Protein AF-A0AA45R2Q1-F1 (afdb_monomer)

Radius of gyration: 33.97 Å; Cα contacts (8 Å, |Δi|>4): 361; chains: 1; bounding box: 119×51×83 Å

Mean predicted aligned error: 18.02 Å

Organism: NCBI:txid103721

Foldseek 3Di:
DDDDDDDDDDDDDDDDDDDPDDDDDDDDDDDDDDDDDDDDDDDDDDDDDDDDDDDDDDDDPDPVVVVVVVVVVVVVVVVVVDDDDDDDDDDPPPPPQPDLDDFPWDKAFDPLFNDKDKDQQQLLQWDAQLNVLCVVFTFRMKIKTWIWTANDVVHFIKIKIKIKTFGPFLVSQVVSVVQVPDPPRIDGFHCQCSVSDPDAQDNGQQVAEWDWDDDGRIIIIMGMDGNDPVCPDPVNNVSRNSVRVRCSSVVSNRD

Sequence (255 aa):
MPGHQGPPHPGGPPPYGGYDQGFRPPPPPPRGAPGGQARSHPATAPGLSAVPFQRRTAVVRIIGLVGIAVVSGLVWMMFQSGEGPKSSSGSPTPSSASQVPAGEFEFTPSTQAPAPRRDAECASHAYGQAKDFFTKTPCEELIRALYTTTAAAGGAKVHTSVAVVRMKSAADATALMELTNRDGTGNVNDLVKDGAVKVDGITTLGGGGYASTLSDRDVVIVESDTAKADNTGAGHIDLMRRISADALRLAAGLG

Solvent-accessible surface area (backbone atoms only — not comparable to full-atom values): 16005 Å² total; per-residue (Å²): 135,88,82,82,82,80,82,85,82,83,81,80,84,82,85,85,79,87,81,90,73,85,84,77,81,82,85,81,83,86,84,85,81,90,85,80,89,84,82,90,88,85,90,84,88,89,85,89,86,80,90,86,89,88,84,89,82,89,78,86,77,62,68,72,54,55,62,52,50,54,58,50,50,58,54,55,62,66,60,72,80,49,93,83,82,84,88,88,84,90,71,85,73,74,74,85,66,69,71,52,67,89,62,91,66,69,75,42,66,24,88,81,39,70,60,68,47,75,49,47,63,47,37,82,46,29,35,62,54,39,17,57,45,24,70,77,54,58,38,66,34,33,39,42,37,41,30,33,33,54,92,43,93,92,45,68,63,32,40,33,30,42,34,40,36,30,32,83,36,45,67,56,20,50,52,48,52,59,45,51,72,37,87,92,29,37,37,72,50,38,53,40,51,65,63,72,33,88,49,82,76,43,67,51,30,84,82,49,6,61,31,72,51,79,56,77,27,31,29,39,42,21,24,12,29,56,50,61,91,76,60,80,44,69,70,46,36,53,48,24,27,51,52,12,50,49,52,59,47,52,56,67,60,71,115

pLDDT: mean 77.95, std 21.42, range [36.53, 98.88]

Structure (mmCIF, N/CA/C/O backbone):
data_AF-A0AA45R2Q1-F1
#
_entry.id   AF-A0AA45R2Q1-F1
#
loop_
_atom_site.group_PDB
_atom_site.id
_atom_site.type_symbol
_atom_site.label_atom_id
_atom_site.label_alt_id
_atom_site.label_comp_id
_atom_si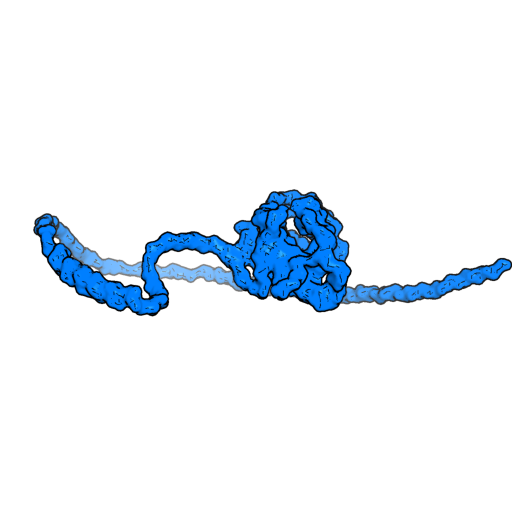te.label_asym_id
_atom_site.label_entity_id
_atom_site.label_seq_id
_atom_site.pdbx_PDB_ins_code
_atom_site.Cartn_x
_atom_site.Cartn_y
_atom_site.Cartn_z
_atom_site.occupancy
_atom_site.B_iso_or_equiv
_atom_site.auth_seq_id
_atom_site.auth_comp_id
_atom_site.auth_asym_id
_atom_site.auth_atom_id
_atom_site.pdbx_PDB_model_num
ATOM 1 N N . MET A 1 1 ? 50.295 -9.214 32.727 1.00 52.12 1 MET A N 1
ATOM 2 C CA . MET A 1 1 ? 49.202 -9.184 31.734 1.00 52.12 1 MET A CA 1
ATOM 3 C C . MET A 1 1 ? 48.615 -7.779 31.733 1.00 52.12 1 MET A C 1
ATOM 5 O O . MET A 1 1 ? 48.141 -7.373 32.788 1.00 52.12 1 MET A O 1
ATOM 9 N N . PRO A 1 2 ? 48.743 -6.995 30.651 1.00 51.75 2 PRO A N 1
ATOM 10 C CA . PRO A 1 2 ? 48.230 -5.626 30.605 1.00 51.75 2 PRO A CA 1
ATOM 11 C C . PRO A 1 2 ? 46.719 -5.627 30.339 1.00 51.75 2 PRO A C 1
ATOM 13 O O . PRO A 1 2 ? 46.259 -6.265 29.396 1.00 51.75 2 PRO A O 1
ATOM 16 N N . GLY A 1 3 ? 45.955 -4.937 31.187 1.00 51.16 3 GLY A N 1
ATOM 17 C CA . GLY A 1 3 ? 44.512 -4.762 31.029 1.00 51.16 3 GLY A CA 1
ATOM 18 C C . GLY A 1 3 ? 44.195 -3.738 29.941 1.00 51.16 3 GLY A C 1
ATOM 19 O O . GLY A 1 3 ? 44.650 -2.598 30.007 1.00 51.16 3 GLY A O 1
ATOM 20 N N . HIS A 1 4 ? 43.414 -4.148 28.945 1.00 62.97 4 HIS A N 1
ATOM 21 C CA . HIS A 1 4 ? 42.899 -3.267 27.903 1.00 62.97 4 HIS A CA 1
ATOM 22 C C . HIS A 1 4 ? 41.730 -2.432 28.442 1.00 62.97 4 HIS A C 1
ATOM 24 O O . HIS A 1 4 ? 40.706 -2.974 28.855 1.00 62.97 4 HIS A O 1
ATOM 30 N N . GLN A 1 5 ? 41.892 -1.108 28.430 1.00 60.69 5 GLN A N 1
ATOM 31 C CA . GLN A 1 5 ? 40.814 -0.141 28.634 1.00 60.69 5 GLN A CA 1
ATOM 32 C C . GLN A 1 5 ? 39.974 -0.060 27.352 1.00 60.69 5 GLN A C 1
ATOM 34 O O . GLN A 1 5 ? 40.517 0.138 26.265 1.00 60.69 5 GLN A O 1
ATOM 39 N N . GLY A 1 6 ? 38.660 -0.261 27.478 1.00 64.88 6 GLY A N 1
ATOM 40 C CA . GLY A 1 6 ? 37.707 -0.115 26.377 1.00 64.88 6 GLY A CA 1
ATOM 41 C C . GLY A 1 6 ? 37.466 1.356 25.996 1.00 64.88 6 GLY A C 1
ATOM 42 O O . GLY A 1 6 ? 37.730 2.249 26.804 1.00 64.88 6 GLY A O 1
ATOM 43 N N . PRO A 1 7 ? 36.979 1.623 24.772 1.00 68.19 7 PRO A N 1
ATOM 44 C CA . PRO A 1 7 ? 36.726 2.978 24.289 1.00 68.19 7 PRO A CA 1
ATOM 45 C C . PRO A 1 7 ? 35.511 3.628 24.984 1.00 68.19 7 PRO A C 1
ATOM 47 O O . PRO A 1 7 ? 34.590 2.922 25.399 1.00 68.19 7 PRO A O 1
ATOM 50 N N . PRO A 1 8 ? 35.474 4.970 25.103 1.00 59.75 8 PRO A N 1
ATOM 51 C CA . PRO A 1 8 ? 34.364 5.687 25.726 1.00 59.75 8 PRO A CA 1
ATOM 52 C C . PRO A 1 8 ? 33.085 5.633 24.874 1.00 59.75 8 PRO A C 1
ATOM 54 O O . PRO A 1 8 ? 33.119 5.791 23.653 1.00 59.75 8 PRO A O 1
ATOM 57 N N . HIS A 1 9 ? 31.947 5.433 25.543 1.00 61.41 9 HIS A N 1
ATOM 58 C CA . HIS A 1 9 ? 30.611 5.445 24.945 1.00 61.41 9 HIS A CA 1
ATOM 59 C C . HIS A 1 9 ? 30.216 6.854 24.453 1.00 61.41 9 HIS A C 1
ATOM 61 O O . HIS A 1 9 ? 30.388 7.819 25.202 1.00 61.41 9 HIS A O 1
ATOM 67 N N . PRO A 1 10 ? 29.636 6.998 23.246 1.00 61.38 10 PRO A N 1
ATOM 68 C CA . PRO A 1 10 ? 29.021 8.250 22.819 1.00 61.38 10 PRO A CA 1
ATOM 69 C C . PRO A 1 10 ? 27.710 8.502 23.581 1.00 61.38 10 PRO A C 1
ATOM 71 O O . PRO A 1 10 ? 26.912 7.590 23.800 1.00 61.38 10 PRO A O 1
ATOM 74 N N . GLY A 1 11 ? 27.531 9.753 24.016 1.00 51.06 11 GLY A N 1
ATOM 75 C CA . GLY A 1 11 ? 26.433 10.214 24.865 1.00 51.06 11 GLY A CA 1
ATOM 76 C C . GLY A 1 11 ? 25.042 10.007 24.263 1.00 51.06 11 GLY A C 1
ATOM 77 O O . GLY A 1 11 ? 24.843 10.104 23.053 1.00 51.06 11 GLY A O 1
ATOM 78 N N . GLY A 1 12 ? 24.078 9.718 25.139 1.00 58.81 12 GLY A N 1
ATOM 79 C CA . GLY A 1 12 ? 22.666 9.592 24.786 1.00 58.81 12 GLY A CA 1
ATOM 80 C C . GLY A 1 12 ? 22.012 10.936 24.420 1.00 58.81 12 GLY A C 1
ATOM 81 O O . GLY A 1 12 ? 22.540 11.997 24.763 1.00 58.81 12 GLY A O 1
ATOM 82 N N . PRO A 1 13 ? 20.862 10.904 23.724 1.00 63.59 13 PRO A N 1
ATOM 83 C CA . PRO A 1 13 ? 20.123 12.105 23.346 1.00 63.59 13 PRO A CA 1
ATOM 84 C C . PRO A 1 13 ? 19.462 12.792 24.560 1.00 63.59 13 PRO A C 1
ATOM 86 O O . PRO A 1 13 ? 19.157 12.130 25.556 1.00 63.59 13 PRO A O 1
ATOM 89 N N . PRO A 1 14 ? 19.221 14.117 24.491 1.00 65.38 14 PRO A N 1
ATOM 90 C CA . PRO A 1 14 ? 18.602 14.876 25.576 1.00 65.38 14 PRO A CA 1
ATOM 91 C C . PRO A 1 14 ? 17.122 14.497 25.790 1.00 65.38 14 PRO A C 1
ATOM 93 O O . PRO A 1 14 ? 16.445 14.092 24.840 1.00 65.38 14 PRO A O 1
ATOM 96 N N . PRO A 1 15 ? 16.586 14.658 27.016 1.00 56.22 15 PRO A N 1
ATOM 97 C CA . PRO A 1 15 ? 15.174 14.425 27.299 1.00 56.22 15 PRO A CA 1
ATOM 98 C C . PRO A 1 15 ? 14.296 15.506 26.649 1.00 56.22 15 PRO A C 1
ATOM 100 O O . PRO A 1 15 ? 14.536 16.702 26.815 1.00 56.22 15 PRO A O 1
ATOM 103 N N . TYR A 1 16 ? 13.259 15.080 25.924 1.00 55.62 16 TYR A N 1
ATOM 104 C CA . TYR A 1 16 ? 12.238 15.969 25.371 1.00 55.62 16 TYR A CA 1
ATOM 105 C C . TYR A 1 16 ? 11.399 16.577 26.503 1.00 55.62 16 TYR A C 1
ATOM 107 O O . TYR A 1 16 ? 10.685 15.873 27.217 1.00 55.62 16 TYR A O 1
ATOM 115 N N . GLY A 1 17 ? 11.510 17.898 26.663 1.00 50.12 17 GLY A N 1
ATOM 116 C CA . GLY A 1 17 ? 10.681 18.702 27.553 1.00 50.12 17 GLY A CA 1
ATOM 117 C C . GLY A 1 17 ? 9.248 18.820 27.034 1.00 50.12 17 GLY A C 1
ATOM 118 O O . GLY A 1 17 ? 9.018 19.031 25.843 1.00 50.12 17 GLY A O 1
ATOM 119 N N . GLY A 1 18 ? 8.293 18.664 27.950 1.00 46.41 18 GLY A N 1
ATOM 120 C CA . GLY A 1 18 ? 6.865 18.767 27.684 1.00 46.41 18 GLY A CA 1
ATOM 121 C C . GLY A 1 18 ? 6.416 20.192 27.367 1.00 46.41 18 GLY A C 1
ATOM 122 O O . GLY A 1 18 ? 6.864 21.159 27.981 1.00 46.41 18 GLY A O 1
ATOM 123 N N . TYR A 1 19 ? 5.479 20.296 26.430 1.00 55.56 19 TYR A N 1
ATOM 124 C CA . TYR A 1 19 ? 4.627 21.463 26.256 1.00 55.56 19 TYR A CA 1
ATOM 125 C C . TYR A 1 19 ? 3.187 21.047 26.572 1.00 55.56 19 TYR A C 1
ATOM 127 O O . TYR A 1 19 ? 2.465 20.494 25.750 1.00 55.56 19 TYR A O 1
ATOM 135 N N . ASP A 1 20 ? 2.790 21.307 27.811 1.00 48.19 20 ASP A N 1
ATOM 136 C CA . ASP A 1 20 ? 1.397 21.334 28.237 1.00 48.19 20 ASP A CA 1
ATOM 137 C C . ASP A 1 20 ? 0.827 22.690 27.787 1.00 48.19 20 ASP A C 1
ATOM 139 O O . ASP A 1 20 ? 1.111 23.733 28.379 1.00 48.19 20 ASP A O 1
ATOM 143 N N . GLN A 1 21 ? 0.113 22.713 26.662 1.00 55.69 21 GLN A N 1
ATOM 144 C CA . GLN A 1 21 ? -0.607 23.894 26.177 1.00 55.69 21 GLN A CA 1
ATOM 145 C C . GLN A 1 21 ? -2.098 23.562 26.194 1.00 55.69 21 GLN A C 1
ATOM 147 O O . GLN A 1 21 ? -2.612 22.843 25.339 1.00 55.69 21 GLN A O 1
ATOM 152 N N . GLY A 1 22 ? -2.770 24.063 27.232 1.00 49.56 22 GLY A N 1
ATOM 153 C CA . GLY A 1 22 ? -4.172 23.808 27.532 1.00 49.56 22 GLY A CA 1
ATOM 154 C C . GLY A 1 22 ? -5.109 24.164 26.379 1.00 49.56 22 GLY A C 1
ATOM 155 O O . GLY A 1 22 ? -5.245 25.325 25.988 1.00 49.56 22 GLY A O 1
ATOM 156 N N . PHE A 1 23 ? -5.814 23.153 25.884 1.00 56.12 23 PHE A N 1
ATOM 157 C CA . PHE A 1 23 ? -6.889 23.307 24.916 1.00 56.12 23 PHE A CA 1
ATOM 158 C C . PHE A 1 23 ? -8.131 23.878 25.617 1.00 56.12 23 PHE A C 1
ATOM 160 O O . PHE A 1 23 ? -8.731 23.232 26.478 1.00 56.12 23 PHE A O 1
ATOM 167 N N . ARG A 1 24 ? -8.528 25.107 25.265 1.00 61.19 24 ARG A N 1
ATOM 168 C CA . ARG A 1 24 ? -9.825 25.676 25.662 1.00 61.19 24 ARG A CA 1
ATOM 169 C C . ARG A 1 24 ? -10.879 25.286 24.618 1.00 61.19 24 ARG A C 1
ATOM 171 O O . ARG A 1 24 ? -10.690 25.624 23.451 1.00 61.19 24 ARG A O 1
ATOM 178 N N . PRO A 1 25 ? -11.985 24.621 24.994 1.00 70.06 25 PRO A N 1
ATOM 179 C CA . PRO A 1 25 ? -13.053 24.315 24.050 1.00 70.06 25 PRO A CA 1
ATOM 180 C C . PRO A 1 25 ? -13.811 25.588 23.616 1.00 70.06 25 PRO A C 1
ATOM 182 O O . PRO A 1 25 ? -13.939 26.527 24.410 1.00 70.06 25 PRO A O 1
ATOM 185 N N . PRO A 1 26 ? -14.327 25.637 22.372 1.00 72.62 26 PRO A N 1
ATOM 186 C CA . PRO A 1 26 ? -15.106 26.766 21.867 1.00 72.62 26 PRO A CA 1
ATOM 187 C C . PRO A 1 26 ? -16.505 26.854 22.514 1.00 72.62 26 PRO A C 1
ATOM 189 O O . PRO A 1 26 ? -17.050 25.837 22.955 1.00 72.62 26 PRO A O 1
ATOM 192 N N . PRO A 1 27 ? -17.115 28.056 22.569 1.00 72.56 27 PRO A N 1
ATOM 193 C CA . PRO A 1 27 ? -18.446 28.245 23.141 1.00 72.56 27 PRO A CA 1
ATOM 194 C C . PRO A 1 27 ? -19.558 27.644 22.255 1.00 72.56 27 PRO A C 1
ATOM 196 O O . PRO A 1 27 ? -19.428 27.622 21.029 1.00 72.56 27 PRO A O 1
ATOM 199 N N . PRO A 1 28 ? -20.676 27.190 22.853 1.00 74.38 28 PRO A N 1
ATOM 200 C CA . PRO A 1 28 ? -21.805 26.628 22.115 1.00 74.38 28 PRO A CA 1
ATOM 201 C C . PRO A 1 28 ? -22.624 27.701 21.367 1.00 74.38 28 PRO A C 1
ATOM 203 O O . PRO A 1 28 ? -22.666 28.858 21.797 1.00 74.38 28 PRO A O 1
ATOM 206 N N . PRO A 1 29 ? -23.326 27.329 20.278 1.00 69.31 29 PRO A N 1
ATOM 207 C CA . PRO A 1 29 ? -24.168 28.247 19.514 1.00 69.31 29 PRO A CA 1
ATOM 208 C C . PRO A 1 29 ? -25.440 28.673 20.279 1.00 69.31 29 PRO A C 1
ATOM 210 O O . PRO A 1 29 ? -25.936 27.927 21.133 1.00 69.31 29 PRO A O 1
ATOM 213 N N . PRO A 1 30 ? -26.010 29.855 19.967 1.00 65.44 30 PRO A N 1
ATOM 214 C CA . PRO A 1 30 ? -27.205 30.363 20.634 1.00 65.44 30 PRO A CA 1
ATOM 215 C C . PRO A 1 30 ? -28.468 29.567 20.267 1.00 65.44 30 PRO A C 1
ATOM 217 O O . PRO A 1 30 ? -28.727 29.257 19.105 1.00 65.44 30 PRO A O 1
ATOM 220 N N . ARG A 1 31 ? -29.290 29.275 21.285 1.00 57.47 31 ARG A N 1
ATOM 221 C CA . ARG A 1 31 ? -30.628 28.676 21.154 1.00 57.47 31 ARG A CA 1
ATOM 222 C C . ARG A 1 31 ? -31.627 29.734 20.674 1.00 57.47 31 ARG A C 1
ATOM 224 O O . ARG A 1 31 ? -31.898 30.689 21.397 1.00 57.47 31 ARG A O 1
ATOM 231 N N . GLY A 1 32 ? -32.195 29.546 19.484 1.00 57.75 32 GLY A N 1
ATOM 232 C CA . GLY A 1 32 ? -33.338 30.323 18.998 1.00 57.75 32 GLY A CA 1
ATOM 233 C C . GLY A 1 32 ? -34.632 29.907 19.704 1.00 57.75 32 GLY A C 1
ATOM 234 O O . GLY A 1 32 ? -34.952 28.721 19.767 1.00 57.75 32 GLY A O 1
ATOM 235 N N . ALA A 1 33 ? -35.353 30.884 20.254 1.00 54.19 33 ALA A N 1
ATOM 236 C CA . ALA A 1 33 ? -36.662 30.714 20.882 1.00 54.19 33 ALA A CA 1
ATOM 237 C C . ALA A 1 33 ? -37.815 30.867 19.858 1.00 54.19 33 ALA A C 1
ATOM 239 O O . ALA A 1 33 ? -37.611 31.471 18.803 1.00 54.19 33 ALA A O 1
ATOM 240 N N . PRO A 1 34 ? -39.025 30.349 20.159 1.00 60.03 34 PRO A N 1
ATOM 241 C CA . PRO A 1 34 ? -40.149 30.297 19.229 1.00 60.03 34 PRO A CA 1
ATOM 242 C C . PRO A 1 34 ? -41.132 31.467 19.411 1.00 60.03 34 PRO A C 1
ATOM 244 O O . PRO A 1 34 ? -41.412 31.908 20.523 1.00 60.03 34 PRO A O 1
ATOM 247 N N . GLY A 1 35 ? -41.732 31.913 18.311 1.00 43.66 35 GLY A N 1
ATOM 248 C CA . GLY A 1 35 ? -42.870 32.836 18.279 1.00 43.66 35 GLY A CA 1
ATOM 249 C C . GLY A 1 35 ? -43.191 33.156 16.818 1.00 43.66 35 GLY A C 1
ATOM 250 O O . GLY A 1 35 ? -42.287 33.219 16.000 1.00 43.66 35 GLY A O 1
ATOM 251 N N . GLY A 1 36 ? -44.421 33.310 16.357 1.00 42.44 36 GLY A N 1
ATOM 252 C CA . GLY 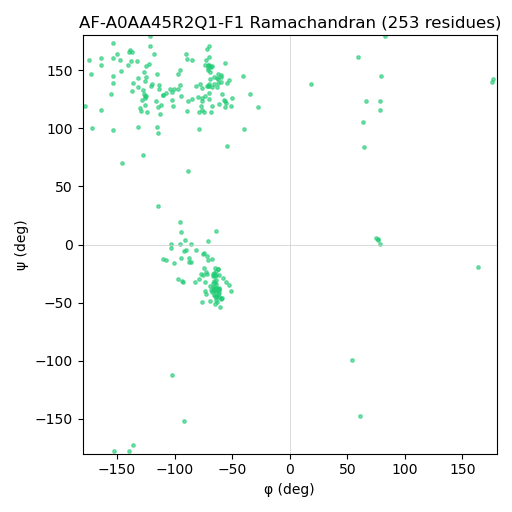A 1 36 ? -45.733 33.330 16.973 1.00 42.44 36 GLY A CA 1
ATOM 253 C C . GLY A 1 36 ? -46.754 33.421 15.830 1.00 42.44 36 GLY A C 1
ATOM 254 O O . GLY A 1 36 ? -46.428 33.783 14.703 1.00 42.44 36 GLY A O 1
ATOM 255 N N . GLN A 1 37 ? -47.979 33.014 16.125 1.00 51.97 37 GLN A N 1
ATOM 256 C CA . GLN A 1 37 ? -49.125 32.900 15.222 1.00 51.97 37 GLN A CA 1
ATOM 257 C C . GLN A 1 37 ? -49.629 34.273 14.733 1.00 51.97 37 GLN A C 1
ATOM 259 O O . GLN A 1 37 ? -49.570 35.219 15.512 1.00 51.97 37 GLN A O 1
ATOM 264 N N . ALA A 1 38 ? -50.264 34.348 13.549 1.00 45.19 38 ALA A N 1
ATOM 265 C CA . ALA A 1 38 ? -51.571 35.020 13.376 1.00 45.19 38 ALA A CA 1
ATOM 266 C C . ALA A 1 38 ? -52.164 34.949 11.942 1.00 45.19 38 ALA A C 1
ATOM 268 O O . ALA A 1 38 ? -51.633 35.532 11.006 1.00 45.19 38 ALA A O 1
ATOM 269 N N . ARG A 1 39 ? -53.349 34.317 11.872 1.00 44.62 39 ARG A N 1
ATOM 270 C CA . ARG A 1 39 ? -54.633 34.754 11.258 1.00 44.62 39 ARG A CA 1
ATOM 271 C C . ARG A 1 39 ? -54.781 35.015 9.740 1.00 44.62 39 ARG A C 1
ATOM 273 O O . ARG A 1 39 ? -54.458 36.077 9.229 1.00 44.62 39 ARG A O 1
ATOM 280 N N . SER A 1 40 ? -55.446 34.045 9.096 1.00 48.81 40 SER A N 1
ATOM 281 C CA . SER A 1 40 ? -56.737 34.100 8.356 1.00 48.81 40 SER A CA 1
ATOM 282 C C . SER A 1 40 ? -57.321 35.438 7.876 1.00 48.81 40 SER A C 1
ATOM 284 O O . SER A 1 40 ? -57.470 36.313 8.712 1.00 48.81 40 SER A O 1
ATOM 286 N N . HIS A 1 41 ? -57.858 35.481 6.638 1.00 47.41 41 HIS A N 1
ATOM 287 C CA . HIS A 1 41 ? -59.212 35.965 6.249 1.00 47.41 41 HIS A CA 1
ATOM 288 C C . HIS A 1 41 ? -59.595 35.476 4.808 1.00 47.41 41 HIS A C 1
ATOM 290 O O . HIS A 1 41 ? -58.699 35.041 4.086 1.00 47.41 41 HIS A O 1
ATOM 296 N N . PRO A 1 42 ? -60.894 35.462 4.404 1.00 58.97 42 PRO A N 1
ATOM 297 C CA . PRO A 1 42 ? -61.462 34.476 3.461 1.00 58.97 42 PRO A CA 1
ATOM 298 C C . PRO A 1 42 ? -62.112 35.017 2.152 1.00 58.97 42 PRO A C 1
ATOM 300 O O . PRO A 1 42 ? -62.283 36.217 1.980 1.00 58.97 42 PRO A O 1
ATOM 303 N N . ALA A 1 43 ? -62.587 34.052 1.337 1.00 45.59 43 ALA A N 1
ATOM 304 C CA . ALA A 1 43 ? -63.765 34.033 0.435 1.00 45.59 43 ALA A CA 1
ATOM 305 C C . ALA A 1 43 ? -63.742 34.723 -0.954 1.00 45.59 43 ALA A C 1
ATOM 307 O O . ALA A 1 43 ? -63.636 35.940 -1.056 1.00 45.59 43 ALA A O 1
ATOM 308 N N . THR A 1 44 ? -64.031 33.955 -2.024 1.00 42.44 44 THR A N 1
ATOM 309 C CA . THR A 1 44 ? -65.299 33.975 -2.817 1.00 42.44 44 THR A CA 1
ATOM 310 C C . THR A 1 44 ? -65.201 33.025 -4.040 1.00 42.44 44 THR A C 1
ATOM 312 O O . THR A 1 44 ? -64.148 32.901 -4.653 1.00 42.44 44 THR A O 1
ATOM 315 N N . ALA A 1 45 ? -66.294 32.308 -4.337 1.00 45.75 45 ALA A N 1
ATOM 316 C CA . ALA A 1 45 ? -66.473 31.230 -5.333 1.00 45.75 45 ALA A CA 1
ATOM 317 C C . ALA A 1 45 ? -66.973 31.758 -6.717 1.00 45.75 45 ALA A C 1
ATOM 319 O O . ALA A 1 45 ? -66.860 32.957 -6.951 1.00 45.75 45 ALA A O 1
ATOM 320 N N . PRO A 1 46 ? -67.720 30.995 -7.555 1.00 56.59 46 PRO A N 1
ATOM 321 C CA . PRO A 1 46 ? -67.445 29.741 -8.283 1.00 56.59 46 PRO A CA 1
ATOM 322 C C . PRO A 1 46 ? -67.612 29.898 -9.824 1.00 56.59 46 PRO A C 1
ATOM 324 O O . PRO A 1 46 ? -68.187 30.870 -10.304 1.00 56.59 46 PRO A O 1
ATOM 327 N N . GLY A 1 47 ? -67.212 28.895 -10.617 1.00 40.56 47 GLY A N 1
ATOM 328 C CA . GLY A 1 47 ? -67.515 28.848 -12.057 1.00 40.56 47 GLY A CA 1
ATOM 329 C C . GLY A 1 47 ? -67.562 27.425 -12.613 1.00 40.56 47 GLY A C 1
ATOM 330 O O . GLY A 1 47 ? -66.530 26.832 -12.906 1.00 40.56 47 GLY A O 1
ATOM 331 N N . LEU A 1 48 ? -68.774 26.884 -12.738 1.00 50.88 48 LEU A N 1
ATOM 332 C CA . LEU A 1 48 ? -69.100 25.637 -13.433 1.00 50.88 48 LEU A CA 1
ATOM 333 C C . LEU A 1 48 ? -69.116 25.869 -14.951 1.00 50.88 48 LEU A C 1
ATOM 335 O O . LEU A 1 48 ? -69.717 26.832 -15.418 1.00 50.88 48 LEU A O 1
ATOM 339 N N . SER A 1 49 ? -68.566 24.939 -15.730 1.00 46.19 49 SER A N 1
ATOM 340 C CA . SER A 1 49 ? -69.036 24.655 -17.092 1.00 46.19 49 SER A CA 1
ATOM 341 C C . SER A 1 49 ? -68.672 23.226 -17.469 1.00 46.19 49 SER A C 1
ATOM 343 O O . SER A 1 49 ? -67.539 22.784 -17.287 1.00 46.19 49 SER A O 1
ATOM 345 N N . ALA A 1 50 ? -69.673 22.497 -17.947 1.00 46.12 50 ALA A N 1
ATOM 346 C CA . ALA A 1 50 ? -69.640 21.070 -18.203 1.00 46.12 50 ALA A CA 1
ATOM 347 C C . ALA A 1 50 ? -70.050 20.781 -19.663 1.00 46.12 50 ALA A C 1
ATOM 349 O O . ALA A 1 50 ? -71.019 21.372 -20.128 1.00 46.12 50 ALA A O 1
ATOM 350 N N . VAL A 1 51 ? -69.346 19.805 -20.278 1.00 45.28 51 VAL A N 1
ATOM 351 C CA . VAL A 1 51 ? -69.689 18.883 -21.409 1.00 45.28 51 VAL A CA 1
ATOM 352 C C . VAL A 1 51 ? -70.081 19.456 -22.802 1.00 45.28 51 VAL A C 1
ATOM 354 O O . VAL A 1 51 ? -70.511 20.600 -22.857 1.00 45.28 51 VAL A O 1
ATOM 357 N N . PRO A 1 52 ? -70.039 18.693 -23.944 1.00 50.25 52 PRO A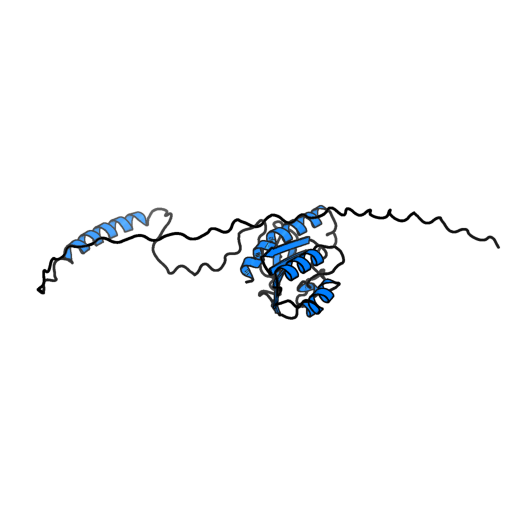 N 1
ATOM 358 C CA . PRO A 1 52 ? -69.622 17.289 -24.196 1.00 50.25 52 PRO A CA 1
ATOM 359 C C . PRO A 1 52 ? -68.798 16.992 -25.499 1.00 50.25 52 PRO A C 1
ATOM 361 O O . PRO A 1 52 ? -68.460 17.862 -26.292 1.00 50.25 52 PRO A O 1
ATOM 364 N N . PHE A 1 53 ? -68.493 15.693 -25.680 1.00 53.03 53 PHE A N 1
ATOM 365 C CA . PHE A 1 53 ? -67.881 14.943 -26.803 1.00 53.03 53 PHE A CA 1
ATOM 366 C C . PHE A 1 53 ? -68.302 15.313 -28.247 1.00 53.03 53 PHE A C 1
ATOM 368 O O . PHE A 1 53 ? -69.495 15.380 -28.520 1.00 53.03 53 PHE A O 1
ATOM 375 N N . GLN A 1 54 ? -67.368 15.236 -29.219 1.00 51.59 54 GLN A N 1
ATOM 376 C CA . GLN A 1 54 ? -67.682 14.663 -30.544 1.00 51.59 54 GLN A CA 1
ATOM 377 C C . GLN A 1 54 ? -66.468 14.061 -31.281 1.00 51.59 54 GLN A C 1
ATOM 379 O O . GLN A 1 54 ? -65.354 14.577 -31.259 1.00 51.59 54 GLN A O 1
ATOM 384 N N . ARG A 1 55 ? -66.714 12.904 -31.905 1.00 54.06 55 ARG A N 1
ATOM 385 C CA . ARG A 1 55 ? -65.763 12.022 -32.591 1.00 54.06 55 ARG A CA 1
ATOM 386 C C . ARG A 1 55 ? -65.511 12.443 -34.053 1.00 54.06 55 ARG A C 1
ATOM 388 O O . ARG A 1 55 ? -66.424 12.941 -34.698 1.00 54.06 55 ARG A O 1
ATOM 395 N N . ARG A 1 56 ? -64.360 11.980 -34.576 1.00 52.84 56 ARG A N 1
ATOM 396 C CA . ARG A 1 56 ? -63.972 11.741 -35.993 1.00 52.84 56 ARG A CA 1
ATOM 397 C C . ARG A 1 56 ? -63.572 12.964 -36.830 1.00 52.84 56 ARG A C 1
ATOM 399 O O . ARG A 1 56 ? -64.422 13.757 -37.185 1.00 52.84 56 ARG A O 1
ATOM 406 N N . THR A 1 57 ? -62.304 12.982 -37.261 1.00 42.47 57 THR A N 1
ATOM 407 C CA . THR A 1 57 ? -61.891 12.752 -38.669 1.00 42.47 57 THR A CA 1
ATOM 408 C C . THR A 1 57 ? -60.363 12.644 -38.746 1.00 42.47 57 THR A C 1
ATOM 410 O O . THR A 1 57 ? -59.643 13.639 -38.737 1.00 42.47 57 THR A O 1
ATOM 413 N N . ALA A 1 58 ? -59.867 11.406 -38.809 1.00 56.94 58 ALA A N 1
ATOM 414 C CA . ALA A 1 58 ? -58.564 11.101 -39.389 1.00 56.94 58 ALA A CA 1
ATOM 415 C C . ALA A 1 58 ? -58.610 11.409 -40.897 1.00 56.94 58 ALA A C 1
ATOM 417 O O . ALA A 1 58 ? -59.666 11.198 -41.487 1.00 56.94 58 ALA A O 1
ATOM 418 N N . VAL A 1 59 ? -57.503 11.906 -41.477 1.00 52.66 59 VAL A N 1
ATOM 419 C CA . VAL A 1 59 ? -56.980 11.591 -42.839 1.00 52.66 59 VAL A CA 1
ATOM 420 C C . VAL A 1 59 ? -55.930 12.612 -43.346 1.00 52.66 59 VAL A C 1
ATOM 422 O O . VAL A 1 59 ? -55.107 12.257 -44.178 1.00 52.66 59 VAL A O 1
ATOM 425 N N . VAL A 1 60 ? -55.807 13.837 -42.821 1.00 52.88 60 VAL A N 1
ATOM 426 C CA . VAL A 1 60 ? -55.012 14.881 -43.534 1.00 52.88 60 VAL A CA 1
ATOM 427 C C . VAL A 1 60 ? -53.482 14.891 -43.268 1.00 52.88 60 VAL A C 1
ATOM 429 O O . VAL A 1 60 ? -52.756 15.675 -43.866 1.00 52.88 60 VAL A O 1
ATOM 432 N N . ARG A 1 61 ? -52.909 14.005 -42.441 1.00 47.22 61 ARG A N 1
ATOM 433 C CA . ARG A 1 61 ? -51.471 14.098 -42.066 1.00 47.22 61 ARG A CA 1
ATOM 434 C C . ARG A 1 61 ? -50.461 13.344 -42.947 1.00 47.22 61 ARG A C 1
ATOM 436 O O . ARG A 1 61 ? -49.285 13.346 -42.607 1.00 47.22 61 ARG A O 1
ATOM 443 N N . ILE A 1 62 ? -50.865 12.709 -44.051 1.00 52.12 62 ILE A N 1
ATOM 444 C CA . ILE A 1 62 ? -49.961 11.781 -44.769 1.00 52.12 62 ILE A CA 1
ATOM 445 C C . ILE A 1 62 ? -49.230 12.423 -45.966 1.00 52.12 62 ILE A C 1
ATOM 447 O O . ILE A 1 62 ? -48.087 12.067 -46.232 1.00 52.12 62 ILE A O 1
ATOM 451 N N . ILE A 1 63 ? -49.797 13.421 -46.652 1.00 52.84 63 ILE A N 1
ATOM 452 C CA . ILE A 1 63 ? -49.208 13.910 -47.921 1.00 52.84 63 ILE A CA 1
ATOM 453 C C . ILE A 1 63 ? -48.058 14.912 -47.708 1.00 52.84 63 ILE A C 1
ATOM 455 O O . ILE A 1 63 ? -47.081 14.893 -48.454 1.00 52.84 63 ILE A O 1
ATOM 459 N N . GLY A 1 64 ? -48.099 15.729 -46.651 1.00 49.97 64 GLY A N 1
ATOM 460 C CA . GLY A 1 64 ? -47.014 16.680 -46.356 1.00 49.97 64 GLY A CA 1
ATOM 461 C C . GLY A 1 64 ? -45.684 16.013 -45.974 1.00 49.97 64 GLY A C 1
ATOM 462 O O . GLY A 1 64 ? -44.620 16.586 -46.192 1.00 49.97 64 GLY A O 1
ATOM 463 N N . LEU A 1 65 ? -45.729 14.784 -45.448 1.00 51.72 65 LEU A N 1
ATOM 464 C CA . LEU A 1 65 ? -44.548 14.073 -44.949 1.00 51.72 65 LEU A CA 1
ATOM 465 C C . LEU A 1 65 ? -43.707 13.444 -46.068 1.00 51.72 65 LEU A C 1
ATOM 467 O O . LEU A 1 65 ? -42.490 13.354 -45.932 1.00 51.72 65 LEU A O 1
ATOM 471 N N . VAL A 1 66 ? -44.326 13.059 -47.189 1.00 57.41 66 VAL A N 1
ATOM 472 C CA . VAL A 1 66 ? -43.609 12.413 -48.303 1.00 57.41 66 VAL A CA 1
ATOM 473 C C . VAL A 1 66 ? -42.748 13.426 -49.060 1.00 57.41 66 VAL A C 1
ATOM 475 O O . VAL A 1 66 ? -41.598 13.135 -49.377 1.00 57.41 66 VAL A O 1
ATOM 478 N N . GLY A 1 67 ? -43.258 14.644 -49.279 1.00 53.28 67 GLY A N 1
ATOM 479 C CA . GLY A 1 67 ? -42.493 15.712 -49.931 1.00 53.28 67 GLY A CA 1
ATOM 480 C C . GLY A 1 67 ? -41.236 16.097 -49.145 1.00 53.28 67 GLY A C 1
ATOM 481 O O . GLY A 1 67 ? -40.162 16.227 -49.722 1.00 53.28 67 GLY A O 1
ATOM 482 N N . ILE A 1 68 ? -41.340 16.190 -47.815 1.00 56.84 68 ILE A N 1
ATOM 483 C CA . ILE A 1 68 ? -40.197 16.496 -46.943 1.00 56.84 68 ILE A CA 1
ATOM 484 C C . ILE A 1 68 ? -39.190 15.337 -46.931 1.00 56.84 68 ILE A C 1
ATOM 486 O O . ILE A 1 68 ? -37.989 15.594 -46.989 1.00 56.84 68 ILE A O 1
ATOM 490 N N . ALA A 1 69 ? -39.645 14.078 -46.924 1.00 58.72 69 ALA A N 1
ATOM 491 C CA . ALA A 1 69 ? -38.770 12.901 -46.921 1.00 58.72 69 ALA A CA 1
ATOM 492 C C . ALA A 1 69 ? -37.894 12.793 -48.185 1.00 58.72 69 ALA A C 1
ATOM 494 O O . ALA A 1 69 ? -36.722 12.435 -48.099 1.00 58.72 69 ALA A O 1
ATOM 495 N N . VAL A 1 70 ? -38.428 13.155 -49.355 1.00 61.16 70 VAL A N 1
ATOM 496 C CA . VAL A 1 70 ? -37.672 13.092 -50.618 1.00 61.16 70 VAL A CA 1
ATOM 497 C C . VAL A 1 70 ? -36.610 14.194 -50.690 1.00 61.16 70 VAL A C 1
ATOM 499 O O . VAL A 1 70 ? -35.469 13.923 -51.061 1.00 61.16 70 VAL A O 1
ATOM 502 N N . VAL A 1 71 ? -36.946 15.422 -50.276 1.00 58.78 71 VAL A N 1
ATOM 503 C CA . VAL A 1 71 ? -35.987 16.542 -50.281 1.00 58.78 71 VAL A CA 1
ATOM 504 C C . VAL A 1 71 ? -34.892 16.330 -49.227 1.00 58.78 71 VAL A C 1
ATOM 506 O O . VAL A 1 71 ? -33.726 16.622 -49.484 1.00 58.78 71 VAL A O 1
ATOM 509 N N . SER A 1 72 ? -35.225 15.745 -48.072 1.00 56.91 72 SER A N 1
ATOM 510 C CA . SER A 1 72 ? -34.239 15.423 -47.029 1.00 56.91 72 SER A CA 1
ATOM 511 C C . SER A 1 72 ? -33.350 14.221 -47.375 1.00 56.91 72 SER A C 1
ATOM 513 O O . SER A 1 72 ? -32.164 14.249 -47.051 1.00 56.91 72 SER A O 1
ATOM 515 N N . GLY A 1 73 ? -33.853 13.223 -48.112 1.00 60.31 73 GLY A N 1
ATOM 516 C CA . GLY A 1 73 ? -33.032 12.124 -48.637 1.00 60.31 73 GLY A CA 1
ATOM 517 C C . GLY A 1 73 ? -31.997 12.579 -49.675 1.00 60.31 73 GLY A C 1
ATOM 518 O O . GLY A 1 73 ? -30.845 12.149 -49.628 1.00 60.31 73 GLY A O 1
ATOM 519 N N . LEU A 1 74 ? -32.376 13.502 -50.566 1.00 61.59 74 LEU A N 1
ATOM 520 C CA . LEU A 1 74 ? -31.476 14.075 -51.578 1.00 61.59 74 LEU A CA 1
ATOM 521 C C . LEU A 1 74 ? -30.363 14.935 -50.962 1.00 61.59 74 LEU A C 1
ATOM 523 O O . LEU A 1 74 ? -29.213 14.849 -51.388 1.00 61.59 74 LEU A O 1
ATOM 527 N N . VAL A 1 75 ? -30.679 15.711 -49.922 1.00 61.22 75 VAL A N 1
ATOM 528 C CA . VAL A 1 75 ? -29.678 16.495 -49.182 1.00 61.22 75 VAL A CA 1
ATOM 529 C C . VAL A 1 75 ? -28.722 15.576 -48.411 1.00 61.22 75 VAL A C 1
ATOM 531 O O . VAL A 1 75 ? -27.514 15.788 -48.438 1.00 61.22 75 VAL A O 1
ATOM 534 N N . TRP A 1 76 ? -29.225 14.504 -47.791 1.00 54.22 76 TRP A N 1
ATOM 535 C CA . TRP A 1 76 ? -28.402 13.544 -47.042 1.00 54.22 76 TRP A CA 1
ATOM 536 C C . TRP A 1 76 ? -27.438 12.732 -47.928 1.00 54.22 76 TRP A C 1
ATOM 538 O O . TRP A 1 76 ? -26.363 12.332 -47.476 1.00 54.22 76 TRP A O 1
ATOM 548 N N . MET A 1 77 ? -27.775 12.531 -49.205 1.00 57.28 77 MET A N 1
ATOM 549 C CA . MET A 1 77 ? -26.896 11.847 -50.159 1.00 57.28 77 MET A CA 1
ATOM 550 C C . MET A 1 77 ? -25.728 12.732 -50.631 1.00 57.28 77 MET A C 1
ATOM 552 O O . MET A 1 77 ? -24.662 12.206 -50.933 1.00 57.28 77 MET A O 1
ATOM 556 N N . MET A 1 78 ? -25.877 14.065 -50.620 1.00 57.31 78 MET A N 1
ATOM 557 C CA . MET A 1 78 ? -24.779 14.990 -50.950 1.00 57.31 78 MET A CA 1
ATOM 558 C C . MET A 1 78 ? -23.753 15.166 -49.819 1.00 57.31 78 MET A C 1
ATOM 560 O O . MET A 1 78 ? -22.593 15.449 -50.101 1.00 57.31 78 MET A O 1
ATOM 564 N N . PHE A 1 79 ? -24.137 14.957 -48.554 1.00 53.66 79 PHE A N 1
ATOM 565 C CA . PHE A 1 79 ? -23.241 15.136 -47.399 1.00 53.66 79 PHE A CA 1
ATOM 566 C C . PHE A 1 79 ? -22.451 13.879 -46.984 1.00 53.66 79 PHE A C 1
ATOM 568 O O . PHE A 1 79 ? -21.593 13.977 -46.114 1.00 53.66 79 PHE A O 1
ATOM 575 N N . GLN A 1 80 ? -22.684 12.710 -47.596 1.00 48.88 80 GLN A N 1
ATOM 576 C CA . GLN A 1 80 ? -21.894 11.489 -47.331 1.00 48.88 80 GLN A CA 1
ATOM 577 C C . GLN A 1 80 ? -20.684 11.300 -48.258 1.00 48.88 80 GLN A C 1
ATOM 579 O O . GLN A 1 80 ? -19.889 10.390 -48.036 1.00 48.88 80 GLN A O 1
ATOM 584 N N . SER A 1 81 ? -20.508 12.153 -49.271 1.00 51.66 81 SER A N 1
ATOM 585 C CA . SER A 1 81 ? -19.326 12.132 -50.149 1.00 51.66 81 SER A CA 1
ATOM 586 C C . SER A 1 81 ? -18.216 13.100 -49.724 1.00 51.66 81 SER A C 1
ATOM 588 O O . SER A 1 81 ? -17.273 13.297 -50.481 1.00 51.66 81 SER A O 1
ATOM 590 N N . GLY A 1 82 ? -18.295 13.692 -48.531 1.00 51.81 82 GLY A N 1
ATOM 591 C CA . GLY A 1 82 ? -17.268 14.591 -48.006 1.00 51.81 82 GLY A CA 1
ATOM 592 C C . GLY A 1 82 ? -16.998 14.305 -46.537 1.00 51.81 82 GLY A C 1
ATOM 593 O O . GLY A 1 82 ? -17.931 14.142 -45.755 1.00 51.81 82 GLY A O 1
ATOM 594 N N . GLU A 1 83 ? -15.716 14.204 -46.202 1.00 54.97 83 GLU A N 1
ATOM 595 C CA . GLU A 1 83 ? -15.132 14.010 -44.873 1.00 54.97 83 GLU A CA 1
ATOM 596 C C . GLU A 1 83 ? -15.984 14.550 -43.703 1.00 54.97 83 GLU A C 1
ATOM 598 O O . GLU A 1 83 ? -16.244 15.747 -43.592 1.00 54.97 83 GLU A O 1
ATOM 603 N N . GLY A 1 84 ? -16.419 13.665 -42.800 1.00 44.31 84 GLY A N 1
ATOM 604 C CA . GLY A 1 84 ? -17.365 14.021 -41.739 1.00 44.31 84 GLY A CA 1
ATOM 605 C C . GLY A 1 84 ? -16.738 14.183 -40.349 1.00 44.31 84 GLY A C 1
ATOM 606 O O . GLY A 1 84 ? -16.051 13.274 -39.876 1.00 44.31 84 GLY A O 1
ATOM 607 N N . PRO A 1 85 ? -17.083 15.260 -39.617 1.00 43.88 85 PRO A N 1
ATOM 608 C CA . PRO A 1 85 ? -17.089 15.261 -38.164 1.00 43.88 85 PRO A CA 1
ATOM 609 C C . PRO A 1 85 ? -18.517 15.327 -37.569 1.00 43.88 85 PRO A C 1
ATOM 611 O O . PRO A 1 85 ? -19.284 16.237 -37.849 1.00 43.88 85 PRO A O 1
ATOM 614 N N . LYS A 1 86 ? -18.766 14.375 -36.653 1.00 42.78 86 LYS A N 1
ATOM 615 C CA . LYS A 1 86 ? -19.500 14.424 -35.359 1.00 42.78 86 LYS A CA 1
ATOM 616 C C . LYS A 1 86 ? -21.029 14.688 -35.257 1.00 42.78 86 LYS A C 1
ATOM 618 O O . LYS A 1 86 ? -21.498 15.794 -35.484 1.00 42.78 86 LYS A O 1
ATOM 623 N N . SER A 1 87 ? -21.674 13.699 -34.596 1.00 43.19 87 SER A N 1
ATOM 624 C CA . SER A 1 87 ? -22.729 13.780 -33.541 1.00 43.19 87 SER A CA 1
ATOM 625 C C . SER A 1 87 ? -24.187 14.052 -33.969 1.00 43.19 87 SER A C 1
ATOM 627 O O . SER A 1 87 ? -24.417 14.857 -34.853 1.00 43.19 87 SER A O 1
ATOM 629 N N . SER A 1 88 ? -25.270 13.526 -33.370 1.00 45.50 88 SER A N 1
ATOM 630 C CA . SER A 1 88 ? -25.562 12.541 -32.301 1.00 45.50 88 SER A CA 1
ATOM 631 C C . SER A 1 88 ? -27.091 12.303 -32.276 1.00 45.50 88 SER A C 1
ATOM 633 O O . SER A 1 88 ? -27.822 13.270 -32.447 1.00 45.50 88 SER A O 1
ATOM 635 N N . SER A 1 89 ? -27.584 11.092 -31.957 1.00 39.56 89 SER A N 1
ATOM 636 C CA . SER A 1 89 ? -28.898 10.886 -31.298 1.00 39.56 89 SER A CA 1
ATOM 637 C C . SER A 1 89 ? -29.051 9.471 -30.705 1.00 39.56 89 SER A C 1
ATOM 639 O O . SER A 1 89 ? -29.107 8.490 -31.436 1.00 39.56 89 SER A O 1
ATOM 641 N N . GLY A 1 90 ? -29.168 9.406 -29.371 1.00 48.84 90 GLY A N 1
ATOM 642 C CA . GLY A 1 90 ? -29.998 8.459 -28.605 1.00 48.84 90 GLY A CA 1
ATOM 643 C C . GLY A 1 90 ? -29.681 6.960 -28.653 1.00 48.84 90 GLY A C 1
ATOM 644 O O . GLY A 1 90 ? -30.368 6.208 -29.332 1.00 48.84 90 GLY A O 1
ATOM 645 N N . SER A 1 91 ? -28.743 6.509 -27.820 1.00 39.75 91 SER A N 1
ATOM 646 C CA . SER A 1 91 ? -28.641 5.118 -27.339 1.00 39.75 91 SER A CA 1
ATOM 647 C C . SER A 1 91 ? -28.685 5.116 -25.805 1.00 39.75 91 SER A C 1
ATOM 649 O O . SER A 1 91 ? -28.373 6.158 -25.220 1.00 39.75 91 SER A O 1
ATOM 651 N N . PRO A 1 92 ? -29.103 4.017 -25.137 1.00 41.91 92 PRO A N 1
ATOM 652 C CA . PRO A 1 92 ? -29.123 3.962 -23.680 1.00 41.91 92 PRO A CA 1
ATOM 653 C C . PRO A 1 92 ? -27.720 4.291 -23.184 1.00 41.91 92 PRO A C 1
ATOM 655 O O . PRO A 1 92 ? -26.748 3.654 -23.587 1.00 41.91 92 PRO A O 1
ATOM 658 N N . THR A 1 93 ? -27.616 5.331 -22.362 1.00 36.53 93 THR A N 1
ATOM 659 C CA . THR A 1 93 ? -26.389 5.662 -21.651 1.00 36.53 93 THR A CA 1
ATOM 660 C C . THR A 1 93 ? -25.934 4.377 -20.959 1.00 36.53 93 THR A C 1
ATOM 662 O O . THR A 1 93 ? -26.712 3.845 -20.159 1.00 36.53 93 THR A O 1
ATOM 665 N N . PRO A 1 94 ? -24.741 3.820 -21.243 1.00 46.03 94 PRO A N 1
ATOM 666 C CA . PRO A 1 94 ? -24.173 2.887 -20.293 1.00 46.03 94 PRO A CA 1
ATOM 667 C C . PRO A 1 94 ? -24.106 3.671 -18.986 1.00 46.03 94 PRO A C 1
ATOM 669 O O . PRO A 1 94 ? -23.598 4.796 -18.965 1.00 46.03 94 PRO A O 1
ATOM 672 N N . SER A 1 95 ? -24.734 3.123 -17.944 1.00 42.34 95 SER A N 1
ATOM 673 C CA . SER A 1 95 ? -24.606 3.598 -16.569 1.00 42.34 95 SER A CA 1
ATOM 674 C C . SER A 1 95 ? -23.179 4.089 -16.378 1.00 42.34 95 SER A C 1
ATOM 676 O O . SER A 1 95 ? -22.263 3.369 -16.781 1.00 42.34 95 SER A O 1
ATOM 678 N N . SER A 1 96 ? -22.995 5.298 -15.845 1.00 45.78 96 SER A N 1
ATOM 679 C CA . SER A 1 96 ? -21.687 5.801 -15.435 1.00 45.78 96 SER A CA 1
ATOM 680 C C . SER A 1 96 ? -21.071 4.790 -14.468 1.00 45.78 96 SER A C 1
ATOM 682 O O . SER A 1 96 ? -21.244 4.887 -13.259 1.00 45.78 96 SER A O 1
ATOM 684 N N . ALA A 1 97 ? -20.409 3.767 -15.003 1.00 50.28 97 ALA A N 1
ATOM 685 C CA . ALA A 1 97 ? -19.498 2.931 -14.266 1.00 50.28 97 ALA A CA 1
ATOM 686 C C . ALA A 1 97 ? -18.423 3.902 -13.804 1.00 50.28 97 ALA A C 1
ATOM 688 O O . ALA A 1 97 ? -17.872 4.610 -14.650 1.00 50.28 97 ALA A O 1
ATOM 689 N N . SER A 1 98 ? -18.222 4.005 -12.488 1.00 49.62 98 SER A N 1
ATOM 690 C CA . SER A 1 98 ? -17.200 4.841 -11.862 1.00 49.62 98 SER A CA 1
ATOM 691 C C . SER A 1 98 ? -15.915 4.782 -12.678 1.00 49.62 98 SER A C 1
ATOM 693 O O . SER A 1 98 ? -15.164 3.811 -12.611 1.00 49.62 98 SER A O 1
ATOM 695 N N . GLN A 1 99 ? -15.687 5.796 -13.511 1.00 65.25 99 GLN A N 1
ATOM 696 C CA . GLN A 1 99 ? -14.440 5.895 -14.240 1.00 65.25 99 GLN A CA 1
ATOM 697 C C . GLN A 1 99 ? -13.440 6.435 -13.239 1.00 65.25 99 GLN A C 1
ATOM 699 O O . GLN A 1 99 ? -13.598 7.545 -12.729 1.00 65.25 99 GLN A O 1
ATOM 704 N N . VAL A 1 100 ? -12.453 5.606 -12.910 1.00 77.31 100 VAL A N 1
ATOM 705 C CA . VAL A 1 100 ? -11.323 6.014 -12.086 1.00 77.31 100 VAL A CA 1
ATOM 706 C C . VAL A 1 100 ? -10.757 7.313 -12.683 1.00 77.31 100 VAL A C 1
ATOM 708 O O . VAL A 1 100 ? -10.468 7.323 -13.884 1.00 77.31 100 VAL A O 1
ATOM 711 N N . PRO A 1 101 ? -10.615 8.405 -11.902 1.00 80.19 101 PRO A N 1
ATOM 712 C CA . PRO A 1 101 ? -10.142 9.686 -12.423 1.00 80.19 101 PRO A CA 1
ATOM 713 C C . PRO A 1 101 ? -8.822 9.519 -13.172 1.00 80.19 101 PRO A C 1
ATOM 715 O O . PRO A 1 101 ? -7.982 8.739 -12.729 1.00 80.19 101 PRO A O 1
ATOM 718 N N . ALA A 1 102 ? -8.621 10.227 -14.286 1.00 86.81 102 ALA A N 1
ATOM 719 C CA . ALA A 1 102 ? -7.328 10.228 -14.968 1.00 86.81 102 ALA A CA 1
ATOM 720 C C . ALA A 1 102 ? -6.230 10.748 -14.023 1.00 86.81 102 ALA A C 1
ATOM 722 O O . ALA A 1 102 ? -6.482 11.641 -13.214 1.00 86.81 102 ALA A O 1
ATOM 723 N N . GLY A 1 103 ? -5.031 10.180 -14.129 1.00 92.06 103 GLY A N 1
ATOM 724 C CA . GLY A 1 103 ? -3.885 10.548 -13.302 1.00 92.06 103 GLY A CA 1
ATOM 725 C C . GLY A 1 103 ? -2.605 10.668 -14.111 1.00 92.06 103 GLY A C 1
ATOM 726 O O . GLY A 1 103 ? -2.625 10.606 -15.341 1.00 92.06 103 GLY A O 1
ATOM 727 N N . GLU A 1 104 ? -1.502 10.854 -13.402 1.00 94.12 104 GLU A N 1
ATOM 728 C CA . GLU A 1 104 ? -0.165 11.006 -13.968 1.00 94.12 104 GLU A CA 1
ATOM 729 C C . GLU A 1 104 ? 0.329 9.724 -14.658 1.00 94.12 104 GLU A C 1
ATOM 731 O O . GLU A 1 104 ? 0.976 9.794 -15.703 1.00 94.12 104 GLU A O 1
ATOM 736 N N . PHE A 1 105 ? 0.000 8.556 -14.097 1.00 95.44 105 PHE A N 1
ATOM 737 C CA . PHE A 1 105 ? 0.449 7.260 -14.598 1.00 95.44 105 PHE A CA 1
ATOM 738 C C . PHE A 1 105 ? -0.721 6.418 -15.096 1.00 95.44 105 PHE A C 1
ATOM 740 O O . PHE A 1 105 ? -1.823 6.434 -14.542 1.00 95.44 105 PHE A O 1
ATOM 747 N N . GLU A 1 106 ? -0.469 5.620 -16.130 1.00 94.81 106 GLU A N 1
ATOM 748 C CA . GLU A 1 106 ? -1.412 4.604 -16.583 1.00 94.81 106 GLU A CA 1
ATOM 749 C C . GLU A 1 106 ? -1.218 3.319 -15.774 1.00 94.81 106 GLU A C 1
ATOM 751 O O . GLU A 1 106 ? -0.115 2.770 -15.715 1.00 94.81 106 GLU A O 1
ATOM 756 N N . PHE A 1 107 ? -2.293 2.827 -15.158 1.00 96.50 107 PHE A N 1
ATOM 757 C CA . PHE A 1 107 ? -2.285 1.587 -14.387 1.00 96.50 107 PHE A CA 1
ATOM 758 C C . PHE A 1 107 ? -3.136 0.532 -15.071 1.00 96.50 107 PHE A C 1
ATOM 760 O O . PHE A 1 107 ? -4.257 0.792 -15.504 1.00 96.50 107 PHE A O 1
ATOM 767 N N . THR A 1 108 ? -2.617 -0.688 -15.091 1.00 96.25 108 THR A N 1
ATOM 768 C CA . THR A 1 108 ? -3.313 -1.875 -15.589 1.00 96.25 108 THR A CA 1
ATOM 769 C C . THR A 1 108 ? -3.412 -2.903 -14.467 1.00 96.25 108 THR A C 1
ATOM 771 O O . THR A 1 108 ? -2.431 -3.078 -13.743 1.00 96.25 108 THR A O 1
ATOM 774 N N . PRO A 1 109 ? -4.558 -3.576 -14.259 1.00 97.31 109 PRO A N 1
ATOM 775 C CA . PRO A 1 109 ? -4.627 -4.685 -13.312 1.00 97.31 109 PRO A CA 1
ATOM 776 C C . PRO A 1 109 ? -3.566 -5.740 -13.633 1.00 97.31 109 PRO A C 1
ATOM 778 O O . PRO A 1 109 ? -3.333 -6.070 -14.798 1.00 97.31 109 PRO A O 1
ATOM 781 N N . SER A 1 110 ? -2.921 -6.279 -12.601 1.00 96.25 110 SER A N 1
ATOM 782 C CA . SER A 1 110 ? -1.923 -7.330 -12.775 1.00 96.25 110 SER A CA 1
ATOM 783 C C . SER A 1 110 ? -2.563 -8.578 -13.374 1.00 96.25 110 SER A C 1
ATOM 785 O O . SER A 1 110 ? -3.591 -9.055 -12.901 1.00 96.25 110 SER A O 1
ATOM 787 N N . THR A 1 111 ? -1.914 -9.189 -14.363 1.00 96.12 111 THR A N 1
ATOM 788 C CA . THR A 1 111 ? -2.389 -10.448 -14.959 1.00 96.12 111 THR A CA 1
ATOM 789 C C . THR A 1 111 ? -2.374 -11.621 -13.974 1.00 96.12 111 THR A C 1
ATOM 791 O O . THR A 1 111 ? -3.094 -12.595 -14.176 1.00 96.12 111 THR A O 1
ATOM 794 N N . GLN A 1 112 ? -1.593 -11.535 -12.891 1.00 94.44 112 GLN A N 1
ATOM 795 C CA . GLN A 1 112 ? -1.556 -12.545 -11.825 1.00 94.44 112 GLN A CA 1
ATOM 796 C C . GLN A 1 112 ? -2.636 -12.331 -10.751 1.00 94.44 112 GLN A C 1
ATOM 798 O O . GLN A 1 112 ? -2.909 -13.235 -9.965 1.00 94.44 112 GLN A O 1
ATOM 803 N N . ALA A 1 113 ? -3.247 -11.146 -10.712 1.00 94.56 113 ALA A N 1
ATOM 804 C CA . ALA A 1 113 ? -4.359 -10.804 -9.831 1.00 94.56 113 ALA A CA 1
ATOM 805 C C . ALA A 1 113 ? -5.307 -9.832 -10.562 1.00 94.56 113 ALA A C 1
ATOM 807 O O . ALA A 1 113 ? -5.359 -8.650 -10.220 1.00 94.56 113 ALA A O 1
ATOM 808 N N . PRO A 1 114 ? -6.037 -10.312 -11.589 1.00 92.94 114 PRO A N 1
ATOM 809 C CA . PRO A 1 114 ? -6.831 -9.449 -12.468 1.00 92.94 114 PRO A CA 1
ATOM 810 C C . PRO A 1 114 ? -8.075 -8.864 -11.786 1.00 92.94 114 PRO A C 1
ATOM 812 O O . PRO A 1 114 ? -8.688 -7.945 -12.322 1.00 92.94 114 PRO A O 1
ATOM 815 N N . ALA A 1 115 ? -8.450 -9.394 -10.619 1.00 95.00 115 ALA A N 1
ATOM 816 C CA . ALA A 1 115 ? -9.548 -8.910 -9.797 1.00 95.00 115 ALA A CA 1
ATOM 817 C C . ALA A 1 115 ? -9.067 -8.634 -8.359 1.00 95.00 115 ALA A C 1
ATOM 819 O O . ALA A 1 115 ? -8.178 -9.344 -7.871 1.00 95.00 115 ALA A O 1
ATOM 820 N N . PRO A 1 116 ? -9.663 -7.648 -7.662 1.00 97.25 116 PRO A N 1
ATOM 821 C CA . PRO A 1 116 ? -9.376 -7.394 -6.255 1.00 97.25 116 PRO A CA 1
ATOM 822 C C . PRO A 1 116 ? -9.748 -8.591 -5.376 1.00 97.25 116 PRO A C 1
ATOM 824 O O . PRO A 1 116 ? -10.736 -9.283 -5.627 1.00 97.25 116 PRO A O 1
ATOM 827 N N . ARG A 1 117 ? -8.985 -8.806 -4.305 1.00 97.62 117 ARG A N 1
ATOM 828 C CA . ARG A 1 117 ? -9.320 -9.761 -3.245 1.00 97.62 117 ARG A CA 1
ATOM 829 C C . ARG A 1 117 ? -10.013 -9.037 -2.106 1.00 97.62 117 ARG A C 1
ATOM 831 O O . ARG A 1 117 ? -9.570 -7.958 -1.728 1.00 97.62 117 ARG A O 1
ATOM 838 N N . ARG A 1 118 ? -11.066 -9.645 -1.567 1.00 97.75 118 ARG A N 1
ATOM 839 C CA . ARG A 1 118 ? -11.837 -9.116 -0.442 1.00 97.75 118 ARG A CA 1
ATOM 840 C C . ARG A 1 118 ? -11.788 -10.094 0.726 1.00 97.75 118 ARG A C 1
ATOM 842 O O . ARG A 1 118 ? -11.891 -11.297 0.501 1.00 97.75 118 ARG A O 1
ATOM 849 N N . ASP A 1 119 ? -11.624 -9.572 1.933 1.00 95.88 119 ASP A N 1
ATOM 850 C CA . ASP A 1 119 ? -11.644 -10.319 3.194 1.00 95.88 119 ASP A CA 1
ATOM 851 C C . ASP A 1 119 ? -12.167 -9.405 4.321 1.00 95.88 119 ASP A C 1
ATOM 853 O O . ASP A 1 119 ? -12.202 -8.190 4.154 1.00 95.88 119 ASP A O 1
ATOM 857 N N . ALA A 1 120 ? -12.562 -9.960 5.462 1.00 92.75 120 ALA A N 1
ATOM 858 C CA . ALA A 1 120 ? -12.856 -9.220 6.692 1.00 92.75 120 ALA A CA 1
ATOM 859 C C . ALA A 1 120 ? -11.802 -9.472 7.794 1.00 92.75 120 ALA A C 1
ATOM 861 O O . ALA A 1 120 ? -11.725 -8.731 8.773 1.00 92.75 120 ALA A O 1
ATOM 862 N N . GLU A 1 121 ? -10.936 -10.477 7.637 1.00 95.19 121 GLU A N 1
ATOM 863 C CA . GLU A 1 121 ? -9.927 -10.872 8.621 1.00 95.19 121 GLU A CA 1
ATOM 864 C C . GLU A 1 121 ? -8.605 -10.107 8.429 1.00 95.19 121 GLU A C 1
ATOM 866 O O . GLU A 1 121 ? -7.554 -10.694 8.151 1.00 95.19 121 GLU A O 1
ATOM 871 N N . CYS A 1 122 ? -8.623 -8.776 8.602 1.00 97.69 122 CYS A N 1
ATOM 872 C CA . CYS A 1 122 ? -7.450 -7.911 8.374 1.00 97.69 122 CYS A CA 1
ATOM 873 C C . CYS A 1 122 ? -6.176 -8.353 9.113 1.00 97.69 122 CYS A C 1
ATOM 875 O O . CYS A 1 122 ? -5.074 -8.217 8.584 1.00 97.69 122 CYS A O 1
ATOM 877 N N . ALA A 1 123 ? -6.301 -8.912 10.321 1.00 98.25 123 ALA A N 1
ATOM 878 C CA . ALA A 1 123 ? -5.150 -9.360 11.108 1.00 98.25 123 ALA A CA 1
ATOM 879 C C . ALA A 1 123 ? -4.382 -10.522 10.445 1.00 98.25 123 ALA A C 1
ATOM 881 O O . ALA A 1 123 ? -3.179 -10.677 10.669 1.00 98.25 123 ALA A O 1
ATOM 882 N N . SER A 1 124 ? -5.048 -11.336 9.619 1.00 98.19 124 SER A N 1
ATOM 883 C CA . SER A 1 124 ? -4.399 -12.419 8.868 1.00 98.19 124 SER A CA 1
ATOM 884 C C . SER A 1 124 ? -3.538 -11.900 7.708 1.00 98.19 124 SER A C 1
ATOM 886 O O . SER A 1 124 ? -2.560 -12.541 7.329 1.00 98.19 124 SER A O 1
ATOM 888 N N . HIS A 1 125 ? -3.844 -10.692 7.228 1.00 98.38 125 HIS A N 1
ATOM 889 C CA . HIS A 1 125 ? -3.206 -10.031 6.094 1.00 98.38 125 HIS A CA 1
ATOM 890 C C . HIS A 1 125 ? -2.440 -8.775 6.507 1.00 98.38 125 HIS A C 1
ATOM 892 O O . HIS A 1 125 ? -2.364 -7.814 5.748 1.00 98.38 125 HIS A O 1
ATOM 898 N N . ALA A 1 126 ? -1.869 -8.768 7.707 1.00 98.56 126 ALA A N 1
ATOM 899 C CA . ALA A 1 126 ? -1.049 -7.675 8.207 1.00 98.56 126 ALA A CA 1
ATOM 900 C C . ALA A 1 126 ? 0.197 -8.207 8.920 1.00 98.56 126 ALA A C 1
ATOM 902 O O . ALA A 1 126 ? 0.292 -9.387 9.273 1.00 98.56 126 ALA A O 1
ATOM 903 N N . TYR A 1 127 ? 1.159 -7.322 9.159 1.00 98.44 127 TYR A N 1
ATOM 904 C CA . TYR A 1 127 ? 2.399 -7.632 9.867 1.00 98.44 127 TYR A CA 1
ATOM 905 C C . TYR A 1 127 ? 2.802 -6.497 10.812 1.00 98.44 127 TYR A C 1
ATOM 907 O O . TYR A 1 127 ? 2.279 -5.387 10.740 1.00 98.44 127 TYR A O 1
ATOM 915 N N . GLY A 1 128 ? 3.739 -6.779 11.719 1.00 98.25 128 GLY A N 1
ATOM 916 C CA . GLY A 1 128 ? 4.190 -5.808 12.717 1.00 98.25 128 GLY A CA 1
ATOM 917 C C . GLY A 1 128 ? 3.066 -5.353 13.654 1.00 98.25 128 GLY A C 1
ATOM 918 O O . GLY A 1 128 ? 2.135 -6.100 13.944 1.00 98.25 128 GLY A O 1
ATOM 919 N N . GLN A 1 129 ? 3.141 -4.103 14.099 1.00 98.69 129 GLN A N 1
ATOM 920 C CA . GLN A 1 129 ? 2.147 -3.470 14.967 1.00 98.69 129 GLN A CA 1
ATOM 921 C C . GLN A 1 129 ? 0.792 -3.293 14.270 1.00 98.69 129 GLN A C 1
ATOM 923 O O . GLN A 1 129 ? -0.227 -3.297 14.952 1.00 98.69 129 GLN A O 1
ATOM 928 N N . ALA A 1 130 ? 0.742 -3.187 12.935 1.00 98.56 130 ALA A N 1
ATOM 929 C CA . ALA A 1 130 ? -0.528 -3.163 12.200 1.00 98.56 130 ALA A CA 1
ATOM 930 C C . ALA A 1 130 ? -1.331 -4.461 12.411 1.00 98.56 130 ALA A C 1
ATOM 932 O O . ALA A 1 130 ? -2.544 -4.424 12.610 1.00 98.56 130 ALA A O 1
ATOM 933 N N . LYS A 1 131 ? -0.658 -5.619 12.475 1.00 98.69 131 LYS A N 1
ATOM 934 C CA . LYS A 1 131 ? -1.301 -6.893 12.839 1.00 98.69 131 LYS A CA 1
ATOM 935 C C . LYS A 1 131 ? -1.854 -6.879 14.264 1.00 98.69 131 LYS A C 1
ATOM 937 O O . LYS A 1 131 ? -2.982 -7.324 14.500 1.00 98.69 131 LYS A O 1
ATOM 942 N N . ASP A 1 132 ? -1.077 -6.354 15.207 1.00 98.75 132 ASP A N 1
ATOM 943 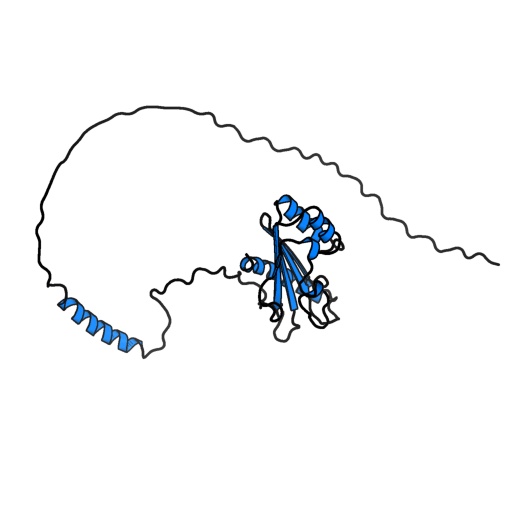C CA . ASP A 1 132 ? -1.498 -6.233 16.606 1.00 98.75 132 ASP A CA 1
ATOM 944 C C . ASP A 1 132 ? -2.690 -5.279 16.750 1.00 98.75 132 ASP A C 1
ATOM 946 O O . ASP A 1 132 ? -3.596 -5.530 17.548 1.00 98.75 132 ASP A O 1
ATOM 950 N N . PHE A 1 133 ? -2.705 -4.206 15.955 1.00 98.75 133 PHE A N 1
ATOM 951 C CA . PHE A 1 133 ? -3.818 -3.275 15.854 1.00 98.75 133 PHE A CA 1
ATOM 952 C C . PHE A 1 133 ? -5.076 -3.991 15.363 1.00 98.75 133 PHE A C 1
ATOM 954 O O . PHE A 1 133 ? -6.072 -3.984 16.077 1.00 98.75 133 PHE A O 1
ATOM 961 N N . PHE A 1 134 ? -5.028 -4.700 14.231 1.00 98.69 134 PHE A N 1
ATOM 962 C CA . PHE A 1 134 ? -6.207 -5.395 13.697 1.00 98.69 134 PHE A CA 1
ATOM 963 C C . PHE A 1 134 ? -6.729 -6.521 14.591 1.00 98.69 134 PHE A C 1
ATOM 965 O O . PHE A 1 134 ? -7.921 -6.817 14.570 1.00 98.69 134 PHE A O 1
ATOM 972 N N . THR A 1 135 ? -5.869 -7.127 15.411 1.00 98.44 135 THR A N 1
ATOM 973 C CA . THR A 1 135 ? -6.297 -8.130 16.400 1.00 98.44 135 THR A CA 1
ATOM 974 C C . THR A 1 135 ? -7.179 -7.510 17.494 1.00 98.44 135 THR A C 1
ATOM 976 O O . THR A 1 135 ? -8.091 -8.160 18.001 1.00 98.44 135 THR A O 1
ATOM 979 N N . LYS A 1 136 ? -6.923 -6.249 17.864 1.00 98.31 136 LYS A N 1
ATOM 980 C CA . LYS A 1 136 ? -7.670 -5.511 18.903 1.00 98.31 136 LYS A CA 1
ATOM 981 C C . LYS A 1 136 ? -8.815 -4.685 18.324 1.00 98.31 136 LYS A C 1
ATOM 983 O O . LYS A 1 136 ? -9.852 -4.529 18.964 1.00 98.31 136 LYS A O 1
ATOM 988 N N . THR A 1 137 ? -8.624 -4.203 17.105 1.00 98.31 137 THR A N 1
ATOM 989 C CA . THR A 1 137 ? -9.519 -3.318 16.369 1.00 98.31 137 THR A CA 1
ATOM 990 C C . THR A 1 137 ? -9.797 -3.936 14.995 1.00 98.31 137 THR A C 1
ATOM 992 O O . THR A 1 137 ? -9.206 -3.515 14.000 1.00 98.31 137 THR A O 1
ATOM 995 N N . PRO A 1 138 ? -10.664 -4.967 14.908 1.00 97.94 138 PRO A N 1
ATOM 996 C CA . PRO A 1 138 ? -10.960 -5.615 13.636 1.00 97.94 138 PRO A CA 1
ATOM 997 C C . PRO A 1 138 ? -11.603 -4.640 12.650 1.00 97.94 138 PRO A C 1
ATOM 999 O O . PRO A 1 138 ? -12.487 -3.862 13.027 1.00 97.94 138 PRO A O 1
ATOM 1002 N N . CYS A 1 139 ? -11.181 -4.723 11.393 1.00 98.56 139 CYS A N 1
ATOM 1003 C CA . CYS A 1 139 ? -11.829 -4.032 10.287 1.00 98.56 139 CYS A CA 1
ATOM 1004 C C . CYS A 1 139 ? -13.187 -4.681 9.954 1.00 98.56 139 CYS A C 1
ATOM 1006 O O . CYS A 1 139 ? -13.521 -5.756 10.452 1.00 98.56 139 CYS A O 1
ATOM 1008 N N . GLU A 1 140 ? -13.986 -4.006 9.135 1.00 98.38 140 GLU A N 1
ATOM 1009 C CA . GLU A 1 140 ? -15.200 -4.567 8.534 1.00 98.38 140 GLU A CA 1
ATOM 1010 C C . GLU A 1 140 ? -14.920 -5.171 7.154 1.00 98.38 140 GLU A C 1
ATOM 1012 O O . GLU A 1 140 ? -15.562 -6.146 6.771 1.00 98.38 140 GLU A O 1
ATOM 1017 N N . GLU A 1 141 ? -13.973 -4.596 6.410 1.00 98.44 141 GLU A N 1
ATOM 1018 C CA . GLU A 1 141 ? -13.590 -5.063 5.081 1.00 98.44 141 GLU A CA 1
ATOM 1019 C C . GLU A 1 141 ? -12.135 -4.689 4.771 1.00 98.44 141 GLU A C 1
ATOM 1021 O O . GLU A 1 141 ? -11.642 -3.623 5.147 1.00 98.44 141 GLU A O 1
ATOM 1026 N N . LEU A 1 142 ? -11.469 -5.573 4.039 1.00 98.69 142 LEU A N 1
ATOM 1027 C CA . LEU A 1 142 ? -10.186 -5.382 3.395 1.00 98.69 142 LEU A CA 1
ATOM 1028 C C . LEU A 1 142 ? -10.322 -5.722 1.916 1.00 98.69 142 LEU A C 1
ATOM 1030 O O . LEU A 1 142 ? -10.591 -6.869 1.565 1.00 98.69 142 LEU A O 1
ATOM 1034 N N . ILE A 1 143 ? -10.045 -4.753 1.052 1.00 98.62 143 ILE A N 1
ATOM 1035 C CA . ILE A 1 143 ? -9.930 -4.948 -0.393 1.00 98.62 143 ILE A CA 1
ATOM 1036 C C . ILE A 1 143 ? -8.466 -4.773 -0.775 1.00 98.62 143 ILE A C 1
ATOM 1038 O O . ILE A 1 143 ? -7.864 -3.764 -0.430 1.00 98.62 143 ILE A O 1
ATOM 1042 N N . ARG A 1 144 ? -7.878 -5.727 -1.498 1.00 98.44 144 ARG A N 1
ATOM 1043 C CA . ARG A 1 144 ? -6.494 -5.650 -1.989 1.00 98.44 144 ARG A CA 1
ATOM 1044 C C . ARG A 1 144 ? -6.441 -5.921 -3.480 1.00 98.44 144 ARG A C 1
ATOM 1046 O O . ARG A 1 144 ? -6.877 -6.975 -3.941 1.00 98.44 144 ARG A O 1
ATOM 1053 N N . ALA A 1 145 ? -5.870 -4.992 -4.228 1.00 98.44 145 ALA A N 1
ATOM 1054 C CA . ALA A 1 145 ? -5.656 -5.101 -5.661 1.00 98.44 145 ALA A CA 1
ATOM 1055 C C . ALA A 1 145 ? -4.178 -4.889 -5.996 1.00 98.44 145 ALA A C 1
ATOM 1057 O O . ALA A 1 145 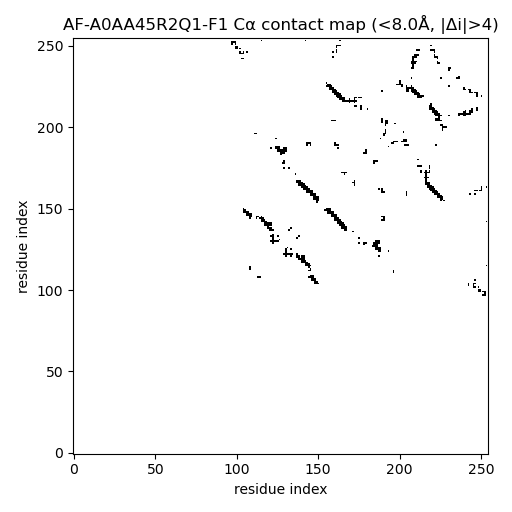? -3.449 -4.222 -5.263 1.00 98.44 145 ALA A O 1
ATOM 1058 N N . LEU A 1 146 ? -3.740 -5.467 -7.113 1.00 98.38 146 LEU A N 1
ATOM 1059 C CA . LEU A 1 146 ? -2.387 -5.299 -7.626 1.00 98.38 146 LEU A CA 1
ATOM 1060 C C . LEU A 1 146 ? -2.460 -4.786 -9.058 1.00 98.38 146 LEU A C 1
ATOM 1062 O O . LEU A 1 146 ? -3.107 -5.391 -9.912 1.00 98.38 146 LEU A O 1
ATOM 1066 N N . TYR A 1 147 ? -1.746 -3.702 -9.313 1.00 98.06 147 TYR A N 1
ATOM 1067 C CA . TYR A 1 147 ? -1.634 -3.062 -10.611 1.00 98.06 147 TYR A CA 1
ATOM 1068 C C . TYR A 1 147 ? -0.191 -3.091 -11.100 1.00 98.06 147 TYR A C 1
ATOM 1070 O O . TYR A 1 147 ? 0.751 -3.313 -10.336 1.00 98.06 147 TYR A O 1
ATOM 1078 N N . THR A 1 148 ? -0.028 -2.842 -12.392 1.00 96.94 148 THR A N 1
ATOM 1079 C CA . THR A 1 148 ? 1.257 -2.570 -13.017 1.00 96.94 148 THR A CA 1
ATOM 1080 C C . THR A 1 148 ? 1.229 -1.251 -13.770 1.00 96.94 148 THR A C 1
ATOM 1082 O O . THR A 1 148 ? 0.224 -0.907 -14.396 1.00 96.94 148 THR A O 1
ATOM 1085 N N . THR A 1 149 ? 2.349 -0.537 -13.737 1.00 95.69 149 THR A N 1
ATOM 1086 C CA . THR A 1 149 ? 2.588 0.665 -14.541 1.00 95.69 149 THR A CA 1
ATOM 1087 C C . THR A 1 149 ? 4.014 0.672 -15.096 1.00 95.69 149 THR A C 1
ATOM 1089 O O . THR A 1 149 ? 4.870 -0.120 -14.689 1.00 95.69 149 THR A O 1
ATOM 1092 N N . THR A 1 150 ? 4.276 1.562 -16.046 1.00 91.56 150 THR A N 1
ATOM 1093 C CA . THR A 1 150 ? 5.609 1.854 -16.578 1.00 91.56 150 THR A CA 1
ATOM 1094 C C . THR A 1 150 ? 5.815 3.361 -16.550 1.00 91.56 150 THR A C 1
ATOM 1096 O O . THR A 1 150 ? 5.106 4.086 -17.243 1.00 91.56 150 THR A O 1
ATOM 1099 N N . ALA A 1 151 ? 6.796 3.837 -15.779 1.00 80.88 151 ALA A N 1
ATOM 1100 C CA . ALA A 1 151 ? 7.043 5.273 -15.590 1.00 80.88 151 ALA A CA 1
ATOM 1101 C C . ALA A 1 151 ? 7.452 6.019 -16.877 1.00 80.88 151 ALA A C 1
ATOM 1103 O O . ALA A 1 151 ? 7.305 7.232 -16.972 1.00 80.88 151 ALA A O 1
ATOM 1104 N N . ALA A 1 152 ? 7.989 5.294 -17.857 1.00 78.56 152 ALA A N 1
ATOM 1105 C CA . ALA A 1 152 ? 8.301 5.785 -19.192 1.00 78.56 152 ALA A CA 1
ATOM 1106 C C . ALA A 1 152 ? 8.271 4.610 -20.178 1.00 78.56 152 ALA A C 1
ATOM 1108 O O . ALA A 1 152 ? 8.413 3.450 -19.775 1.00 78.56 152 ALA A O 1
ATOM 1109 N N . ALA A 1 153 ? 8.137 4.899 -21.473 1.00 72.50 153 ALA A N 1
ATOM 1110 C CA . ALA A 1 153 ? 8.240 3.882 -22.516 1.00 72.50 153 ALA A CA 1
ATOM 1111 C C . ALA A 1 153 ? 9.602 3.163 -22.435 1.00 72.50 153 ALA A C 1
ATOM 1113 O O . ALA A 1 153 ? 10.652 3.803 -22.449 1.00 72.50 153 ALA A O 1
ATOM 1114 N N . GLY A 1 154 ? 9.583 1.832 -22.311 1.00 71.00 154 GLY A N 1
ATOM 1115 C CA . GLY A 1 154 ? 10.793 1.019 -22.115 1.00 71.00 154 GLY A CA 1
ATOM 1116 C C . GLY A 1 154 ? 11.380 1.053 -20.694 1.00 71.00 154 GLY A C 1
ATOM 1117 O O . GLY A 1 154 ? 12.425 0.449 -20.453 1.00 71.00 154 GLY A O 1
ATOM 1118 N N . GLY A 1 155 ? 10.723 1.737 -19.752 1.00 81.38 155 GLY A N 1
ATOM 1119 C CA . GLY A 1 155 ? 11.093 1.756 -18.339 1.00 81.38 155 GLY A CA 1
ATOM 1120 C C . GLY A 1 155 ? 10.844 0.421 -17.630 1.00 81.38 155 GLY A C 1
ATOM 1121 O O . GLY A 1 155 ? 10.218 -0.496 -18.165 1.00 81.38 155 GLY A O 1
ATOM 1122 N N . ALA A 1 156 ? 11.338 0.309 -16.394 1.00 86.94 156 ALA A N 1
ATOM 1123 C CA . ALA A 1 156 ? 11.052 -0.852 -15.558 1.00 86.94 156 ALA A CA 1
ATOM 1124 C C . ALA A 1 156 ? 9.548 -0.948 -15.262 1.00 86.94 156 ALA A C 1
ATOM 1126 O O . ALA A 1 156 ? 8.873 0.064 -15.059 1.00 86.94 156 ALA A O 1
ATOM 1127 N N . LYS A 1 157 ? 9.041 -2.181 -15.221 1.00 92.44 157 LYS A N 1
ATOM 1128 C CA . LYS A 1 157 ? 7.683 -2.456 -14.763 1.00 92.44 157 LYS A CA 1
ATOM 1129 C C . LYS A 1 157 ? 7.616 -2.216 -13.260 1.00 92.44 157 LYS A C 1
ATOM 1131 O O . LYS A 1 157 ? 8.392 -2.805 -12.507 1.00 92.44 157 LYS A O 1
ATOM 1136 N N . VAL A 1 158 ? 6.683 -1.368 -12.860 1.00 94.88 158 VAL A N 1
ATOM 1137 C CA . VAL A 1 158 ? 6.380 -1.062 -11.467 1.00 94.88 158 VAL A CA 1
ATOM 1138 C C . VAL A 1 158 ? 5.147 -1.850 -11.072 1.00 94.88 158 VAL A C 1
ATOM 1140 O O . VAL A 1 158 ? 4.170 -1.890 -11.821 1.00 94.88 158 VAL A O 1
ATOM 1143 N N . HIS A 1 159 ? 5.211 -2.491 -9.915 1.00 96.81 159 HIS A N 1
ATOM 1144 C CA . HIS A 1 159 ? 4.099 -3.186 -9.290 1.00 96.81 159 HIS A CA 1
ATOM 1145 C C . HIS A 1 159 ? 3.548 -2.303 -8.179 1.00 96.81 159 HIS A C 1
ATOM 1147 O O . HIS A 1 159 ? 4.319 -1.814 -7.360 1.00 96.81 159 HIS A O 1
ATOM 1153 N N . THR A 1 160 ? 2.232 -2.113 -8.153 1.00 98.31 160 THR A N 1
ATOM 1154 C CA . THR A 1 160 ? 1.566 -1.200 -7.219 1.00 98.31 160 THR A CA 1
ATOM 1155 C C . THR A 1 160 ? 0.419 -1.914 -6.519 1.00 98.31 160 THR A C 1
ATOM 1157 O O . THR A 1 160 ? -0.556 -2.314 -7.158 1.00 98.31 160 THR A O 1
ATOM 1160 N N . SER A 1 161 ? 0.543 -2.093 -5.209 1.00 98.50 161 SER A N 1
ATOM 1161 C CA . SER A 1 161 ? -0.521 -2.580 -4.334 1.00 98.50 161 SER A CA 1
ATOM 1162 C C . SER A 1 161 ? -1.453 -1.434 -3.976 1.00 98.50 161 SER A C 1
ATOM 1164 O O . SER A 1 161 ? -0.982 -0.355 -3.635 1.00 98.50 161 SER A O 1
ATOM 1166 N N . VAL A 1 162 ? -2.760 -1.682 -4.015 1.00 98.69 162 VAL A N 1
ATOM 1167 C CA . VAL A 1 162 ? -3.781 -0.789 -3.460 1.00 98.69 162 VAL A CA 1
ATOM 1168 C C . VAL A 1 162 ? -4.597 -1.596 -2.462 1.00 98.69 162 VAL A C 1
ATOM 1170 O O . VAL A 1 162 ? -5.294 -2.539 -2.846 1.00 98.69 162 VAL A O 1
ATOM 1173 N N . ALA A 1 163 ? -4.503 -1.234 -1.187 1.00 98.62 163 ALA A N 1
ATOM 1174 C CA . ALA A 1 163 ? -5.314 -1.782 -0.113 1.00 98.62 163 ALA A CA 1
ATOM 1175 C C . ALA A 1 163 ? -6.338 -0.739 0.350 1.00 98.62 163 ALA A C 1
ATOM 1177 O O . ALA A 1 163 ? -5.974 0.400 0.621 1.00 98.62 163 ALA A O 1
ATOM 1178 N N . VAL A 1 164 ? -7.608 -1.125 0.455 1.00 98.69 164 VAL A N 1
ATOM 1179 C CA . VAL A 1 164 ? -8.676 -0.324 1.063 1.00 98.69 164 VAL A CA 1
ATOM 1180 C C . VAL A 1 164 ? -9.134 -1.053 2.315 1.00 98.69 164 VAL A C 1
ATOM 1182 O O . VAL A 1 164 ? -9.593 -2.192 2.233 1.00 98.69 164 VAL A O 1
ATOM 1185 N N . VAL A 1 165 ? -8.979 -0.413 3.469 1.00 98.81 165 VAL A N 1
ATOM 1186 C CA . VAL A 1 165 ? -9.352 -0.966 4.769 1.00 98.81 165 VAL A CA 1
ATOM 1187 C C . VAL A 1 165 ? -10.519 -0.176 5.328 1.00 98.81 165 VAL A C 1
ATOM 1189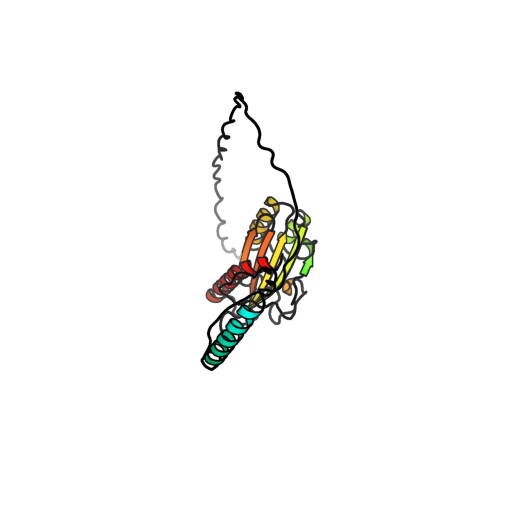 O O . VAL A 1 165 ? -10.354 0.980 5.713 1.00 98.81 165 VAL A O 1
ATOM 1192 N N . ARG A 1 166 ? -11.687 -0.806 5.417 1.00 98.62 166 ARG A N 1
ATOM 1193 C CA . ARG A 1 166 ? -12.864 -0.219 6.052 1.00 98.62 166 ARG A CA 1
ATOM 1194 C C . ARG A 1 166 ? -12.867 -0.548 7.532 1.00 98.62 166 ARG A C 1
ATOM 1196 O O . ARG A 1 166 ? -13.017 -1.705 7.918 1.00 98.62 166 ARG A O 1
ATOM 1203 N N . MET A 1 167 ? -12.732 0.466 8.374 1.00 98.69 167 MET A N 1
ATOM 1204 C CA . MET A 1 167 ? -12.797 0.320 9.825 1.00 98.69 167 MET A CA 1
ATOM 1205 C C . MET A 1 167 ? -14.225 0.487 10.352 1.00 98.69 167 MET A C 1
ATOM 1207 O O . MET A 1 167 ? -15.108 1.036 9.690 1.00 98.69 167 MET A O 1
ATOM 1211 N N . LYS A 1 168 ? -14.451 0.042 11.593 1.00 98.19 168 LYS A N 1
ATOM 1212 C CA . LYS A 1 168 ? -15.746 0.188 12.279 1.00 98.19 168 LYS A CA 1
ATOM 1213 C C . LYS A 1 168 ? -16.103 1.646 12.553 1.00 98.19 168 LYS A C 1
ATOM 1215 O O . LYS A 1 168 ? -17.278 2.019 12.520 1.00 98.19 168 LYS A O 1
ATOM 1220 N N . SER A 1 169 ? -15.100 2.485 12.800 1.00 98.56 169 SER A N 1
ATOM 1221 C CA . SER A 1 169 ? -15.270 3.909 13.070 1.00 98.56 169 SER A CA 1
ATOM 1222 C C . SER A 1 169 ? -14.216 4.754 12.352 1.00 98.56 169 SER A C 1
ATOM 1224 O O . SER A 1 169 ? -13.129 4.274 12.031 1.00 98.56 169 SER A O 1
ATOM 1226 N N . ALA A 1 170 ? -14.523 6.036 12.142 1.00 98.62 170 ALA A N 1
ATOM 1227 C CA . ALA A 1 170 ? -13.564 6.995 11.595 1.00 98.62 170 ALA A CA 1
ATOM 1228 C C . ALA A 1 170 ? -12.357 7.205 12.532 1.00 98.62 170 ALA A C 1
ATOM 1230 O O . ALA A 1 170 ? -11.246 7.450 12.073 1.00 98.62 170 ALA A O 1
ATOM 1231 N N . ALA A 1 171 ? -12.550 7.067 13.850 1.00 98.69 171 ALA A N 1
ATOM 1232 C CA . ALA A 1 171 ? -11.460 7.145 14.821 1.00 98.69 171 ALA A CA 1
ATOM 1233 C C . ALA A 1 171 ? -10.470 5.981 14.654 1.00 98.69 171 ALA A C 1
ATOM 1235 O O . ALA A 1 171 ? -9.261 6.202 14.643 1.00 98.69 171 ALA A O 1
ATOM 1236 N N . ASP A 1 172 ? -10.978 4.763 14.452 1.00 98.75 172 ASP A N 1
ATOM 1237 C CA . ASP A 1 172 ? -10.143 3.587 14.189 1.00 98.75 172 ASP A CA 1
ATOM 1238 C C . ASP A 1 172 ? -9.416 3.699 12.842 1.00 98.75 172 ASP A C 1
ATOM 1240 O O . ASP A 1 172 ? -8.260 3.299 12.732 1.00 98.75 172 ASP A O 1
ATOM 1244 N N . ALA A 1 173 ? -10.067 4.269 11.823 1.00 98.88 173 ALA A N 1
ATOM 1245 C CA . ALA A 1 173 ? -9.451 4.528 10.522 1.00 98.88 173 ALA A CA 1
ATOM 1246 C C . ALA A 1 173 ? -8.299 5.542 10.622 1.00 98.88 173 ALA A C 1
ATOM 1248 O O . ALA A 1 173 ? -7.208 5.289 10.114 1.00 98.88 173 ALA A O 1
ATOM 1249 N N . THR A 1 174 ? -8.493 6.643 11.353 1.00 98.88 174 THR A N 1
ATOM 1250 C CA . THR A 1 174 ? -7.418 7.604 11.644 1.00 98.88 174 THR A CA 1
ATOM 1251 C C . THR A 1 174 ? -6.264 6.939 12.393 1.00 98.88 174 THR A C 1
ATOM 1253 O O . THR A 1 174 ? -5.115 7.083 11.984 1.00 98.88 174 THR A O 1
ATOM 1256 N N . ALA A 1 175 ? -6.556 6.154 13.436 1.00 98.75 175 ALA A N 1
ATOM 1257 C CA . ALA A 1 175 ? -5.531 5.457 14.210 1.00 98.75 175 ALA A CA 1
ATOM 1258 C C . ALA A 1 175 ? -4.735 4.451 13.360 1.00 98.75 175 ALA A C 1
ATOM 1260 O O . ALA A 1 175 ? -3.517 4.348 13.507 1.00 98.75 175 ALA A O 1
ATOM 1261 N N . LEU A 1 176 ? -5.401 3.738 12.444 1.00 98.81 176 LEU A N 1
ATOM 1262 C CA . LEU A 1 176 ? -4.737 2.859 11.484 1.00 98.81 176 LEU A CA 1
ATOM 1263 C C . LEU A 1 176 ? -3.815 3.650 10.548 1.00 98.81 176 LEU A C 1
ATOM 1265 O O . LEU A 1 176 ? -2.654 3.278 10.401 1.00 98.81 176 LEU A O 1
ATOM 1269 N N . MET A 1 177 ? -4.301 4.740 9.942 1.00 98.75 177 MET A N 1
ATOM 1270 C CA . MET A 1 177 ? -3.501 5.549 9.015 1.00 98.75 177 MET A CA 1
ATOM 1271 C C . MET A 1 177 ? -2.275 6.164 9.708 1.00 98.75 177 MET A C 1
ATOM 1273 O O . MET A 1 177 ? -1.174 6.145 9.161 1.00 98.75 177 MET A O 1
ATOM 1277 N N . GLU A 1 178 ? -2.437 6.686 10.926 1.00 98.56 178 GLU A N 1
ATOM 1278 C CA . GLU A 1 178 ? -1.325 7.203 11.734 1.00 98.56 178 GLU A CA 1
ATOM 1279 C C . GLU A 1 178 ? -0.299 6.115 12.062 1.00 98.56 178 GLU A C 1
ATOM 1281 O O . GLU A 1 178 ? 0.908 6.372 12.048 1.00 98.56 178 GLU A O 1
ATOM 1286 N N . LEU A 1 179 ? -0.765 4.894 12.345 1.00 98.62 179 LEU A N 1
ATOM 1287 C CA . LEU A 1 179 ? 0.103 3.759 12.616 1.00 98.62 179 LEU A CA 1
ATOM 1288 C C . LEU A 1 179 ? 0.920 3.379 11.380 1.00 98.62 179 LEU A C 1
ATOM 1290 O O . LEU A 1 179 ? 2.139 3.271 11.499 1.00 98.62 179 LEU A O 1
ATOM 1294 N N . THR A 1 180 ? 0.289 3.199 10.217 1.00 98.06 180 THR A N 1
ATOM 1295 C CA . THR A 1 180 ? 0.970 2.743 8.991 1.00 98.06 180 THR A CA 1
ATOM 1296 C C . THR A 1 180 ? 1.833 3.827 8.343 1.00 98.06 180 THR A C 1
ATOM 1298 O O . THR A 1 180 ? 2.759 3.507 7.609 1.00 98.06 180 THR A O 1
ATOM 1301 N N . ASN A 1 181 ? 1.596 5.107 8.650 1.00 97.88 181 ASN A N 1
ATOM 1302 C CA . ASN A 1 181 ? 2.445 6.218 8.201 1.00 97.88 181 ASN A CA 1
ATOM 1303 C C . ASN A 1 181 ? 3.780 6.328 8.955 1.00 97.88 181 ASN A C 1
ATOM 1305 O O . ASN A 1 181 ? 4.618 7.154 8.595 1.00 97.88 181 ASN A O 1
ATOM 1309 N N . ARG A 1 182 ? 3.975 5.552 10.025 1.00 97.56 182 ARG A N 1
ATOM 1310 C CA . ARG A 1 182 ? 5.216 5.547 10.801 1.00 97.56 182 ARG A CA 1
ATOM 1311 C C . ARG A 1 182 ? 6.121 4.408 10.355 1.00 97.56 182 ARG A C 1
ATOM 1313 O O . ARG A 1 182 ? 5.702 3.257 10.296 1.00 97.56 182 ARG A O 1
ATOM 1320 N N . ASP A 1 183 ? 7.397 4.713 10.168 1.00 93.56 183 ASP A N 1
ATOM 1321 C CA . ASP A 1 183 ? 8.386 3.695 9.830 1.00 93.56 183 ASP A CA 1
ATOM 1322 C C . ASP A 1 183 ? 8.475 2.604 10.911 1.00 93.56 183 ASP A C 1
ATOM 1324 O O . ASP A 1 183 ? 8.436 2.866 12.118 1.00 93.56 183 ASP A O 1
ATOM 1328 N N . GLY A 1 184 ? 8.620 1.354 10.468 1.00 95.12 184 GLY A N 1
ATOM 1329 C CA . GLY A 1 184 ? 8.870 0.208 11.347 1.00 95.12 184 GLY A CA 1
ATOM 1330 C C . GLY A 1 184 ? 7.668 -0.289 12.163 1.00 95.12 184 GLY A C 1
ATOM 1331 O O . GLY A 1 184 ? 7.831 -1.198 12.976 1.00 95.12 184 GLY A O 1
ATOM 1332 N N . THR A 1 185 ? 6.462 0.247 11.959 1.00 97.56 185 THR A N 1
ATOM 1333 C CA . THR A 1 185 ? 5.235 -0.240 12.622 1.00 97.56 185 THR A CA 1
ATOM 1334 C C . THR A 1 185 ? 4.558 -1.381 11.859 1.00 97.56 185 THR A C 1
ATOM 1336 O O . THR A 1 185 ? 3.711 -2.071 12.418 1.00 97.56 185 THR A O 1
ATOM 1339 N N . GLY A 1 186 ? 4.965 -1.651 10.619 1.00 97.56 186 GLY A N 1
ATOM 1340 C CA . GLY A 1 186 ? 4.329 -2.648 9.758 1.00 97.56 186 GLY A CA 1
ATOM 1341 C C . GLY A 1 186 ? 3.095 -2.108 9.034 1.00 97.56 186 GLY A C 1
ATOM 1342 O O . GLY A 1 186 ? 2.739 -0.942 9.173 1.00 97.56 186 GLY A O 1
ATOM 1343 N N . ASN A 1 187 ? 2.471 -2.956 8.219 1.00 98.44 187 ASN A N 1
ATOM 1344 C CA . ASN A 1 187 ? 1.402 -2.551 7.308 1.00 98.44 187 ASN A CA 1
ATOM 1345 C C . ASN A 1 187 ? 0.442 -3.722 7.015 1.00 98.44 187 ASN A C 1
ATOM 1347 O O . ASN A 1 187 ? 0.604 -4.833 7.537 1.00 98.44 187 ASN A O 1
ATOM 1351 N N . VAL A 1 188 ? -0.553 -3.483 6.163 1.00 98.38 188 VAL A N 1
ATOM 1352 C CA . VAL A 1 188 ? -1.282 -4.529 5.435 1.00 98.38 188 VAL A CA 1
ATOM 1353 C C . VAL A 1 188 ? -0.314 -5.217 4.464 1.00 98.38 188 VAL A C 1
ATOM 1355 O O . VAL A 1 188 ? 0.488 -4.560 3.812 1.00 98.38 188 VAL A O 1
ATOM 1358 N N . ASN A 1 189 ? -0.370 -6.544 4.354 1.00 98.56 189 ASN A N 1
ATOM 1359 C CA . ASN A 1 189 ? 0.410 -7.291 3.374 1.00 98.56 189 ASN A CA 1
ATOM 1360 C C . ASN A 1 189 ? -0.081 -6.968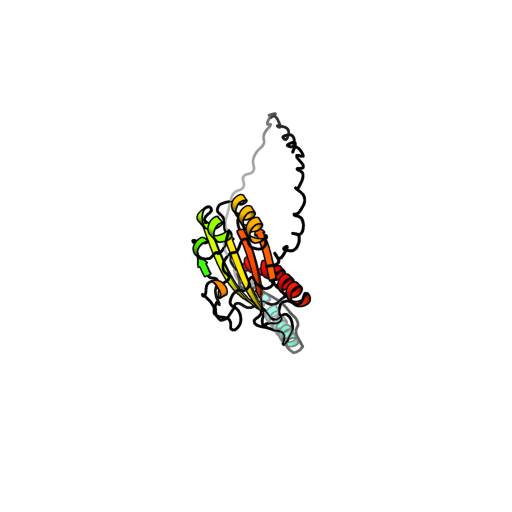 1.956 1.00 98.56 189 ASN A C 1
ATOM 1362 O O . ASN A 1 189 ? -1.214 -7.309 1.587 1.00 98.56 189 ASN A O 1
ATOM 1366 N N . ASP A 1 190 ? 0.804 -6.414 1.129 1.00 97.81 190 ASP A N 1
ATOM 1367 C CA . ASP A 1 190 ? 0.643 -6.437 -0.321 1.00 97.81 190 ASP A CA 1
ATOM 1368 C C . ASP A 1 190 ? 0.502 -7.888 -0.842 1.00 97.81 190 ASP A C 1
ATOM 1370 O O . ASP A 1 190 ? 0.928 -8.845 -0.189 1.00 97.81 190 ASP A O 1
ATOM 1374 N N . LEU A 1 191 ? -0.120 -8.086 -2.014 1.00 98.12 191 LEU A N 1
ATOM 1375 C CA . LEU A 1 191 ? -0.384 -9.438 -2.537 1.00 98.12 191 LEU A CA 1
ATOM 1376 C C . LEU A 1 191 ? 0.892 -10.254 -2.819 1.00 98.12 191 LEU A C 1
ATOM 1378 O O . LEU A 1 191 ? 0.810 -11.483 -2.874 1.00 98.12 191 LEU A O 1
ATOM 1382 N N . VAL A 1 192 ? 2.049 -9.607 -2.999 1.00 97.19 192 VAL A N 1
ATOM 1383 C CA . VAL A 1 192 ? 3.343 -10.287 -3.157 1.00 97.19 192 VAL A CA 1
ATOM 1384 C C . VAL A 1 192 ? 3.838 -10.780 -1.800 1.00 97.19 192 VAL A C 1
ATOM 1386 O O . VAL A 1 192 ? 4.127 -11.966 -1.645 1.00 97.19 192 VAL A O 1
ATOM 1389 N N . LYS A 1 193 ? 3.841 -9.905 -0.789 1.00 97.50 193 LYS A N 1
ATOM 1390 C CA . LYS A 1 193 ? 4.220 -10.237 0.593 1.00 97.50 193 LYS A CA 1
ATOM 1391 C C . LYS A 1 193 ? 3.321 -11.300 1.222 1.00 97.50 193 LYS A C 1
ATOM 1393 O O . LYS A 1 193 ? 3.802 -12.157 1.957 1.00 97.50 193 LYS A O 1
ATOM 1398 N N . ASP A 1 194 ? 2.029 -11.260 0.917 1.00 96.75 194 ASP A N 1
ATOM 1399 C CA . ASP A 1 194 ? 1.038 -12.247 1.364 1.00 96.75 194 ASP A CA 1
ATOM 1400 C C . ASP A 1 194 ? 1.196 -13.611 0.663 1.00 96.75 194 ASP A C 1
ATOM 1402 O O . ASP A 1 194 ? 0.539 -14.583 1.024 1.00 96.75 194 ASP A O 1
ATOM 1406 N N . GLY A 1 195 ? 2.043 -13.694 -0.371 1.00 96.56 195 GLY A N 1
ATOM 1407 C CA . GLY A 1 195 ? 2.277 -14.905 -1.159 1.00 96.56 195 GLY A CA 1
ATOM 1408 C C . GLY A 1 195 ? 1.166 -15.240 -2.159 1.00 96.56 195 GLY A C 1
ATOM 1409 O O . GLY A 1 195 ? 1.232 -16.275 -2.825 1.00 96.56 195 GLY A O 1
ATOM 1410 N N . ALA A 1 196 ? 0.159 -14.375 -2.299 1.00 96.06 196 ALA A N 1
ATOM 1411 C CA . ALA A 1 196 ? -0.948 -14.545 -3.238 1.00 96.06 196 ALA A CA 1
ATOM 1412 C C . ALA A 1 196 ? -0.526 -14.328 -4.703 1.00 96.06 196 ALA A C 1
ATOM 1414 O O . ALA A 1 196 ? -1.163 -14.863 -5.614 1.00 96.06 196 ALA A O 1
ATOM 1415 N N . VAL A 1 197 ? 0.536 -13.551 -4.926 1.00 96.44 197 VAL A N 1
ATOM 1416 C CA . VAL A 1 197 ? 1.168 -13.297 -6.224 1.00 96.44 197 VAL A CA 1
ATOM 1417 C C . VAL A 1 197 ? 2.677 -13.492 -6.086 1.00 96.44 197 VAL A C 1
ATOM 1419 O O . VAL A 1 197 ? 3.264 -13.143 -5.069 1.00 96.44 197 VAL A O 1
ATOM 1422 N N . LYS A 1 198 ? 3.325 -14.036 -7.120 1.00 95.00 198 LYS A N 1
ATOM 1423 C CA . LYS A 1 198 ? 4.789 -14.138 -7.189 1.00 95.00 198 LYS A CA 1
ATOM 1424 C C . LYS A 1 198 ? 5.316 -13.220 -8.273 1.00 95.00 198 LYS A C 1
ATOM 1426 O O . LYS A 1 198 ? 4.975 -13.415 -9.437 1.00 95.00 198 LYS A O 1
ATOM 1431 N N . VAL A 1 199 ? 6.158 -12.271 -7.887 1.00 91.69 199 VAL A N 1
ATOM 1432 C CA . VAL A 1 199 ? 6.873 -11.393 -8.811 1.00 91.69 199 VAL A CA 1
ATOM 1433 C C . VAL A 1 199 ? 8.361 -11.675 -8.667 1.00 91.69 199 VAL A C 1
ATOM 1435 O O . VAL A 1 199 ? 8.907 -11.599 -7.568 1.00 91.69 199 VAL A O 1
ATOM 1438 N N . ASP A 1 200 ? 9.018 -12.028 -9.767 1.00 90.56 200 ASP A N 1
ATOM 1439 C CA . ASP A 1 200 ? 10.446 -12.339 -9.746 1.00 90.56 200 ASP A CA 1
ATOM 1440 C C . ASP A 1 200 ? 11.251 -11.137 -9.234 1.00 90.56 200 ASP A C 1
ATOM 1442 O O . ASP A 1 200 ? 11.078 -10.015 -9.704 1.00 90.56 200 ASP A O 1
ATOM 1446 N N . GLY A 1 201 ? 12.127 -11.375 -8.257 1.00 88.62 201 GLY A N 1
ATOM 1447 C CA . GLY A 1 201 ? 12.969 -10.335 -7.657 1.00 88.62 201 GLY A CA 1
ATOM 1448 C C . GLY A 1 201 ? 12.273 -9.429 -6.634 1.00 88.62 201 GLY A C 1
ATOM 1449 O O . GLY A 1 201 ? 12.940 -8.566 -6.074 1.00 88.62 201 GLY A O 1
ATOM 1450 N N . ILE A 1 202 ? 10.982 -9.630 -6.346 1.00 90.38 202 ILE A N 1
ATOM 1451 C CA . ILE A 1 202 ? 10.226 -8.839 -5.365 1.00 90.38 202 ILE A CA 1
ATOM 1452 C C . ILE A 1 202 ? 9.588 -9.773 -4.335 1.00 90.38 202 ILE A C 1
ATOM 1454 O O . ILE A 1 202 ? 8.846 -10.690 -4.680 1.00 90.38 202 ILE A O 1
ATOM 1458 N N . THR A 1 203 ? 9.845 -9.526 -3.052 1.00 93.62 203 THR A N 1
ATOM 1459 C CA . THR A 1 203 ? 9.202 -10.253 -1.940 1.00 93.62 203 THR A CA 1
ATOM 1460 C C . THR A 1 203 ? 8.171 -9.411 -1.190 1.00 93.62 203 THR A C 1
ATOM 1462 O O . THR A 1 203 ? 7.397 -9.948 -0.403 1.00 93.62 203 THR A O 1
ATOM 1465 N N . THR A 1 204 ? 8.159 -8.099 -1.419 1.00 94.25 204 THR A N 1
ATOM 1466 C CA . THR A 1 204 ? 7.206 -7.125 -0.877 1.00 94.25 204 THR A CA 1
ATOM 1467 C C . THR A 1 204 ? 7.305 -5.833 -1.681 1.00 94.25 204 THR A C 1
ATOM 1469 O O . THR A 1 204 ? 8.360 -5.555 -2.246 1.00 94.25 204 THR A O 1
ATOM 1472 N N . LEU A 1 205 ? 6.232 -5.044 -1.715 1.00 94.88 205 LEU A N 1
ATOM 1473 C CA . LEU A 1 205 ? 6.217 -3.712 -2.327 1.00 94.88 205 LEU A CA 1
ATOM 1474 C C . LEU A 1 205 ? 6.482 -2.582 -1.323 1.00 94.88 205 LEU A C 1
ATOM 1476 O O . LEU A 1 205 ? 6.765 -1.460 -1.733 1.00 94.88 205 LEU A O 1
ATOM 1480 N N . GLY A 1 206 ? 6.462 -2.872 -0.018 1.00 92.00 206 GLY A N 1
ATOM 1481 C CA . GLY A 1 206 ? 6.707 -1.882 1.038 1.00 92.00 206 GLY A CA 1
ATOM 1482 C C . GLY A 1 206 ? 8.163 -1.403 1.151 1.00 92.00 206 GLY A C 1
ATOM 1483 O O . GLY A 1 206 ? 8.484 -0.649 2.065 1.00 92.00 206 GLY A O 1
ATOM 1484 N N . GLY A 1 207 ? 9.058 -1.857 0.265 1.00 86.94 207 GLY A N 1
ATOM 1485 C CA . GLY A 1 207 ? 10.448 -1.394 0.175 1.00 86.94 207 GLY A CA 1
ATOM 1486 C C . GLY A 1 207 ? 10.651 -0.161 -0.713 1.00 86.94 207 GLY A C 1
ATOM 1487 O O . GLY A 1 207 ? 11.702 0.472 -0.623 1.00 86.94 207 GLY A O 1
ATOM 1488 N N . GLY A 1 208 ? 9.663 0.180 -1.547 1.00 89.69 208 GLY A N 1
ATOM 1489 C CA . GLY A 1 208 ? 9.747 1.272 -2.512 1.00 89.69 208 GLY A CA 1
ATOM 1490 C C . GLY A 1 208 ? 9.012 2.534 -2.056 1.00 89.69 208 GLY A C 1
ATOM 1491 O O . GLY A 1 208 ? 9.432 3.245 -1.146 1.00 89.69 208 GLY A O 1
ATOM 1492 N N . GLY A 1 209 ? 7.930 2.862 -2.755 1.00 94.25 209 GLY A N 1
ATOM 1493 C CA . GLY A 1 209 ? 7.089 4.026 -2.503 1.00 94.25 209 GLY A CA 1
ATOM 1494 C C . GLY A 1 209 ? 5.888 3.691 -1.638 1.00 94.25 209 GLY A C 1
ATOM 1495 O O . GLY A 1 209 ? 5.358 2.587 -1.708 1.00 94.25 209 GLY A O 1
ATOM 1496 N N . TYR A 1 210 ? 5.438 4.681 -0.873 1.00 97.56 210 TYR A N 1
ATOM 1497 C CA . TYR A 1 210 ? 4.267 4.589 -0.012 1.00 97.56 210 TYR A CA 1
ATOM 1498 C C . TYR A 1 210 ? 3.421 5.857 -0.142 1.00 97.56 210 TYR A C 1
ATOM 1500 O O . TYR A 1 210 ? 3.957 6.970 -0.191 1.00 97.56 210 TYR A O 1
ATOM 1508 N N . ALA A 1 211 ? 2.103 5.690 -0.174 1.00 98.56 211 ALA A N 1
ATOM 1509 C CA . ALA A 1 211 ? 1.135 6.762 0.001 1.00 98.56 211 ALA A CA 1
ATOM 1510 C C . ALA A 1 211 ? -0.114 6.225 0.703 1.00 98.56 211 ALA A C 1
ATOM 1512 O O . ALA A 1 211 ? -0.494 5.070 0.520 1.00 98.56 211 ALA A O 1
ATOM 1513 N N . SER A 1 212 ? -0.782 7.074 1.475 1.00 98.56 212 SER A N 1
ATOM 1514 C CA . SER A 1 212 ? -2.045 6.728 2.118 1.00 98.56 212 SER A CA 1
ATOM 1515 C C . SER A 1 212 ? -3.016 7.902 2.090 1.00 98.56 212 SER A C 1
ATOM 1517 O O . SER A 1 212 ? -2.616 9.065 1.990 1.00 98.56 212 SER A O 1
ATOM 1519 N N . THR A 1 213 ? -4.309 7.601 2.151 1.00 98.56 213 THR A N 1
ATOM 1520 C CA . THR A 1 213 ? -5.346 8.610 2.361 1.00 98.56 213 THR A CA 1
ATOM 1521 C C . THR A 1 213 ? -6.510 8.041 3.157 1.00 98.56 213 THR A C 1
ATOM 1523 O O . THR A 1 213 ? -6.716 6.828 3.203 1.00 98.56 213 THR A O 1
ATOM 1526 N N . LEU A 1 214 ? -7.274 8.935 3.775 1.00 98.06 214 LEU A N 1
ATOM 1527 C CA . LEU A 1 214 ? -8.441 8.616 4.582 1.00 98.06 214 LEU A CA 1
ATOM 1528 C C . LEU A 1 214 ? -9.697 9.155 3.894 1.00 98.06 214 LEU A C 1
ATOM 1530 O O . LEU A 1 214 ? -9.742 10.320 3.494 1.00 98.06 214 LEU A O 1
ATOM 1534 N N . SER A 1 215 ? -10.737 8.331 3.817 1.00 95.31 215 SER A N 1
ATOM 1535 C CA . SER A 1 215 ? -12.082 8.747 3.430 1.00 95.31 215 SER A CA 1
ATOM 1536 C C . SER A 1 215 ? -13.092 8.194 4.430 1.00 95.31 215 SER A C 1
ATOM 1538 O O . SER A 1 215 ? -13.437 7.017 4.391 1.00 95.31 215 SER A O 1
ATOM 1540 N N . ASP A 1 216 ? -13.549 9.041 5.356 1.00 96.38 216 ASP A N 1
ATOM 1541 C CA . ASP A 1 216 ? -14.446 8.658 6.458 1.00 96.38 216 ASP A CA 1
ATOM 1542 C C . ASP A 1 216 ? -13.894 7.485 7.295 1.00 96.38 216 ASP A C 1
ATOM 1544 O O . ASP A 1 216 ? -13.023 7.691 8.142 1.00 96.38 216 ASP A O 1
ATOM 1548 N N . ARG A 1 217 ? -14.368 6.256 7.051 1.00 98.31 217 ARG A N 1
ATOM 1549 C CA . ARG A 1 217 ? -13.911 5.038 7.740 1.00 98.31 217 ARG A CA 1
ATOM 1550 C C 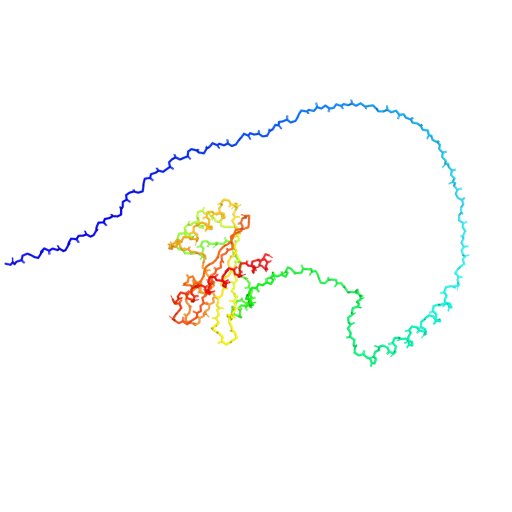. ARG A 1 217 ? -12.971 4.170 6.903 1.00 98.31 217 ARG A C 1
ATOM 1552 O O . ARG A 1 217 ? -12.556 3.117 7.382 1.00 98.31 217 ARG A O 1
ATOM 1559 N N . ASP A 1 218 ? -12.657 4.586 5.682 1.00 98.56 218 ASP A N 1
ATOM 1560 C CA . ASP A 1 218 ? -11.833 3.827 4.751 1.00 98.56 218 ASP A CA 1
ATOM 1561 C C . ASP A 1 218 ? -10.416 4.408 4.712 1.00 98.56 218 ASP A C 1
ATOM 1563 O O . ASP A 1 218 ? -10.219 5.593 4.433 1.00 98.56 218 ASP A O 1
ATOM 1567 N N . VAL A 1 219 ? -9.420 3.565 4.978 1.00 98.81 219 VAL A N 1
ATOM 1568 C CA . VAL A 1 219 ? -8.002 3.889 4.794 1.00 98.81 219 VAL A CA 1
ATOM 1569 C C . VAL A 1 219 ? -7.536 3.252 3.497 1.00 98.81 219 VAL A C 1
ATOM 1571 O O . VAL A 1 219 ? -7.571 2.031 3.352 1.00 98.81 219 VAL A O 1
ATOM 1574 N N . VAL A 1 220 ? -7.083 4.072 2.556 1.00 98.75 220 VAL A N 1
ATOM 1575 C CA . VAL A 1 220 ? -6.420 3.601 1.341 1.00 98.75 220 VAL A CA 1
ATOM 1576 C C . VAL A 1 220 ? -4.920 3.631 1.582 1.00 98.75 220 VAL A C 1
ATOM 1578 O O . VAL A 1 220 ? -4.380 4.661 1.980 1.00 98.75 220 VAL A O 1
ATOM 1581 N N . ILE A 1 221 ? -4.253 2.513 1.329 1.00 98.81 221 ILE A N 1
ATOM 1582 C CA . ILE A 1 221 ? -2.813 2.335 1.488 1.00 98.81 221 ILE A CA 1
ATOM 1583 C C . ILE A 1 221 ? -2.263 1.828 0.162 1.00 98.81 221 ILE A C 1
ATOM 1585 O O . ILE A 1 221 ? -2.762 0.848 -0.393 1.00 98.81 221 ILE A O 1
ATOM 1589 N N . VAL A 1 222 ? -1.241 2.503 -0.351 1.00 98.81 222 VAL A N 1
ATOM 1590 C CA . VAL A 1 222 ? -0.628 2.192 -1.636 1.00 98.81 222 VAL A CA 1
ATOM 1591 C C . VAL A 1 222 ? 0.867 2.007 -1.460 1.00 98.81 222 VAL A C 1
ATOM 1593 O O . VAL A 1 222 ? 1.536 2.870 -0.896 1.00 98.81 222 VAL A O 1
ATOM 1596 N N . GLU A 1 223 ? 1.380 0.901 -1.989 1.00 98.25 223 GLU A N 1
ATOM 1597 C CA . GLU A 1 223 ? 2.806 0.569 -1.994 1.00 98.25 223 GLU A CA 1
ATOM 1598 C C . GLU A 1 223 ? 3.250 0.242 -3.421 1.00 98.25 223 GLU A C 1
ATOM 1600 O O . GLU A 1 223 ? 2.569 -0.520 -4.111 1.00 98.25 223 GLU A O 1
ATOM 1605 N N . SER A 1 224 ? 4.371 0.807 -3.880 1.00 97.00 224 SER A N 1
ATOM 1606 C CA . SER A 1 224 ? 4.889 0.577 -5.238 1.00 97.00 224 SER A CA 1
ATOM 1607 C C . SER A 1 224 ? 6.373 0.244 -5.250 1.00 97.00 224 SER A C 1
ATOM 1609 O O . SER A 1 224 ? 7.155 0.951 -4.625 1.00 97.00 224 SER A O 1
ATOM 1611 N N . ASP A 1 225 ? 6.777 -0.763 -6.024 1.00 93.75 225 ASP A N 1
ATOM 1612 C CA . ASP A 1 225 ? 8.192 -1.132 -6.180 1.00 93.75 225 ASP A CA 1
ATOM 1613 C C . ASP A 1 225 ? 8.464 -1.822 -7.533 1.00 93.75 225 ASP A C 1
ATOM 1615 O O . ASP A 1 225 ? 7.548 -2.124 -8.309 1.00 93.75 225 ASP A O 1
ATOM 1619 N N . THR A 1 226 ? 9.736 -2.077 -7.839 1.00 91.25 226 THR A N 1
ATOM 1620 C CA . THR A 1 226 ? 10.204 -2.733 -9.065 1.00 91.25 226 THR A CA 1
ATOM 1621 C C . THR A 1 226 ? 11.216 -3.839 -8.768 1.00 91.25 226 THR A C 1
AT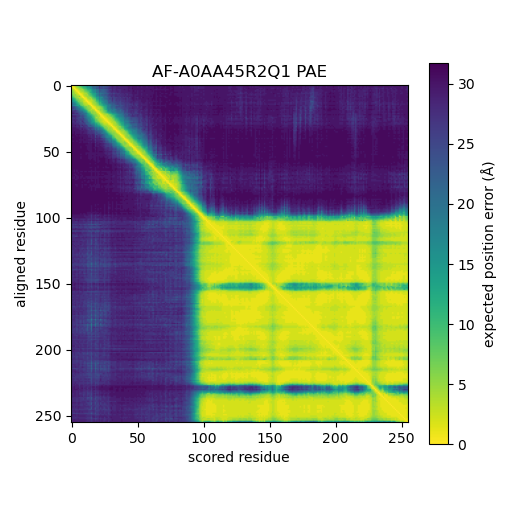OM 1623 O O . THR A 1 226 ? 11.901 -3.825 -7.757 1.00 91.25 226 THR A O 1
ATOM 1626 N N . ALA A 1 227 ? 11.386 -4.796 -9.680 1.00 82.94 227 ALA A N 1
ATOM 1627 C CA . ALA A 1 227 ? 12.305 -5.921 -9.475 1.00 82.94 227 ALA A CA 1
ATOM 1628 C C . ALA A 1 227 ? 13.802 -5.571 -9.618 1.00 82.94 227 ALA A C 1
ATOM 1630 O O . ALA A 1 227 ? 14.655 -6.433 -9.400 1.00 82.94 227 ALA A O 1
ATOM 1631 N N . LYS A 1 228 ? 14.159 -4.353 -10.055 1.00 71.00 228 LYS A N 1
ATOM 1632 C CA . LYS A 1 228 ? 15.572 -3.991 -10.255 1.00 71.00 228 LYS A CA 1
ATOM 1633 C C . LYS A 1 228 ? 16.242 -3.714 -8.907 1.00 71.00 228 LYS A C 1
ATOM 1635 O O . LYS A 1 228 ? 15.674 -3.078 -8.045 1.00 71.00 228 LYS A O 1
ATOM 1640 N N . ALA A 1 229 ? 17.443 -4.240 -8.689 1.00 48.19 229 ALA A N 1
ATOM 1641 C CA . ALA A 1 229 ? 18.067 -4.251 -7.362 1.00 48.19 229 ALA A CA 1
ATOM 1642 C C . ALA A 1 229 ? 18.768 -2.931 -6.958 1.00 48.19 229 ALA A C 1
ATOM 1644 O O . ALA A 1 229 ? 19.233 -2.822 -5.827 1.00 48.19 229 ALA A O 1
ATOM 1645 N N . ASP A 1 230 ? 18.852 -1.925 -7.838 1.00 52.78 230 ASP A N 1
ATOM 1646 C CA . ASP A 1 230 ? 19.473 -0.614 -7.567 1.00 52.78 230 ASP A CA 1
ATOM 1647 C C . ASP A 1 230 ? 18.466 0.478 -7.127 1.00 52.78 230 ASP A C 1
ATOM 1649 O O . ASP A 1 230 ? 18.774 1.672 -7.130 1.00 52.78 230 ASP A O 1
ATOM 1653 N N . ASN A 1 231 ? 17.283 0.057 -6.662 1.00 56.38 231 ASN A N 1
ATOM 1654 C CA . ASN A 1 231 ? 16.108 0.857 -6.273 1.00 56.38 231 ASN A CA 1
ATOM 1655 C C . ASN A 1 231 ? 16.271 1.814 -5.070 1.00 56.38 231 ASN A C 1
ATOM 1657 O O . ASN A 1 231 ? 15.291 2.346 -4.559 1.00 56.38 231 ASN A O 1
ATOM 1661 N N . THR A 1 232 ? 17.480 2.068 -4.577 1.00 59.22 232 THR A N 1
ATOM 1662 C CA . THR A 1 232 ? 17.688 2.902 -3.374 1.00 59.22 232 THR A CA 1
ATOM 1663 C C . THR A 1 232 ? 18.174 4.316 -3.679 1.00 59.22 232 THR A C 1
ATOM 1665 O O . THR A 1 232 ? 18.317 5.133 -2.770 1.00 59.22 232 THR A O 1
ATOM 1668 N N . GLY A 1 233 ? 18.414 4.645 -4.953 1.00 69.00 233 GLY A N 1
ATOM 1669 C CA . GLY A 1 233 ? 18.733 6.014 -5.352 1.00 69.00 233 GLY A CA 1
ATOM 1670 C C . GLY A 1 233 ? 17.576 6.973 -5.047 1.00 69.00 233 GLY A C 1
ATOM 1671 O O . GLY A 1 233 ? 16.414 6.627 -5.249 1.00 69.00 233 GLY A O 1
ATOM 1672 N N . ALA A 1 234 ? 17.880 8.204 -4.621 1.00 75.19 234 ALA A N 1
ATOM 1673 C CA . ALA A 1 234 ? 16.865 9.211 -4.279 1.00 75.19 234 ALA A CA 1
ATOM 1674 C C . ALA A 1 234 ? 15.807 9.403 -5.388 1.00 75.19 234 ALA A C 1
ATOM 1676 O O . ALA A 1 234 ? 14.614 9.453 -5.106 1.00 75.19 234 ALA A O 1
ATOM 1677 N N . GLY A 1 235 ? 16.229 9.395 -6.660 1.00 82.50 235 GLY A N 1
ATOM 1678 C CA . GLY A 1 235 ? 15.310 9.494 -7.798 1.00 82.50 235 GLY A CA 1
ATOM 1679 C C . GLY A 1 235 ? 14.364 8.296 -7.956 1.00 82.50 235 GLY A C 1
ATOM 1680 O O . GLY A 1 235 ? 13.235 8.477 -8.405 1.00 82.50 235 GLY A O 1
ATOM 1681 N N . HIS A 1 236 ? 14.785 7.088 -7.564 1.00 83.50 236 HIS A N 1
ATOM 1682 C CA . HIS A 1 236 ? 13.906 5.917 -7.553 1.00 83.50 236 HIS A CA 1
ATOM 1683 C C . HIS A 1 236 ? 12.836 6.056 -6.468 1.00 83.50 236 HIS A C 1
ATOM 1685 O O . HIS A 1 236 ? 11.650 5.901 -6.751 1.00 83.50 236 HIS A O 1
ATOM 1691 N N . ILE A 1 237 ? 13.249 6.409 -5.248 1.00 85.31 237 ILE A N 1
ATOM 1692 C CA . ILE A 1 237 ? 12.346 6.588 -4.103 1.00 85.31 237 ILE A CA 1
ATOM 1693 C C . ILE A 1 237 ? 11.296 7.664 -4.411 1.00 85.31 237 ILE A C 1
ATOM 1695 O O . ILE A 1 237 ? 10.101 7.454 -4.197 1.00 85.31 237 ILE A O 1
ATOM 1699 N N . ASP A 1 238 ? 11.718 8.799 -4.970 1.00 90.69 238 ASP A N 1
ATOM 1700 C CA . ASP A 1 238 ? 10.806 9.886 -5.330 1.00 90.69 238 ASP A CA 1
ATOM 1701 C C . ASP A 1 238 ? 9.831 9.487 -6.444 1.00 90.69 238 ASP A C 1
ATOM 1703 O O . ASP A 1 238 ? 8.649 9.841 -6.391 1.00 90.69 238 ASP A O 1
ATOM 1707 N N . LEU A 1 239 ? 10.291 8.707 -7.428 1.00 92.69 239 LEU A N 1
ATOM 1708 C CA . LEU A 1 239 ? 9.423 8.162 -8.468 1.00 92.69 239 LEU A CA 1
ATOM 1709 C C . LEU A 1 239 ? 8.388 7.190 -7.886 1.00 92.69 239 LEU A C 1
ATOM 1711 O O . LEU A 1 239 ? 7.203 7.333 -8.179 1.00 92.69 239 LEU A O 1
ATOM 1715 N N . MET A 1 240 ? 8.795 6.237 -7.041 1.00 94.25 240 MET A N 1
ATOM 1716 C CA . MET A 1 240 ? 7.852 5.286 -6.441 1.00 94.25 240 MET A CA 1
ATOM 1717 C C . MET A 1 240 ? 6.838 5.988 -5.531 1.00 94.25 240 MET A C 1
ATOM 1719 O O . MET A 1 240 ? 5.669 5.596 -5.494 1.00 94.25 240 MET A O 1
ATOM 1723 N N . ARG A 1 241 ? 7.243 7.059 -4.831 1.00 95.25 241 ARG A N 1
ATOM 1724 C CA . ARG A 1 241 ? 6.330 7.887 -4.030 1.00 95.25 241 ARG A CA 1
ATOM 1725 C C . ARG A 1 241 ? 5.291 8.592 -4.904 1.00 95.25 241 ARG A C 1
ATOM 1727 O O . ARG A 1 241 ? 4.113 8.567 -4.564 1.00 95.25 241 ARG A O 1
ATOM 1734 N N . ARG A 1 242 ? 5.697 9.174 -6.040 1.00 96.88 242 ARG A N 1
ATOM 1735 C CA . ARG A 1 242 ? 4.767 9.787 -7.012 1.00 96.88 242 ARG A CA 1
ATOM 1736 C C . ARG A 1 242 ? 3.785 8.775 -7.588 1.00 96.88 242 ARG A C 1
ATOM 1738 O O . ARG A 1 242 ? 2.592 9.050 -7.616 1.00 96.88 242 ARG A O 1
ATOM 1745 N N . ILE A 1 243 ? 4.274 7.600 -7.983 1.00 97.31 243 ILE A N 1
ATOM 1746 C CA . ILE A 1 243 ? 3.424 6.516 -8.490 1.00 97.31 243 ILE A CA 1
ATOM 1747 C C . ILE A 1 243 ? 2.410 6.091 -7.426 1.00 97.31 243 ILE A C 1
ATOM 1749 O O . ILE A 1 243 ? 1.223 5.985 -7.722 1.00 97.31 243 ILE A O 1
ATOM 1753 N N . SER A 1 244 ? 2.853 5.904 -6.180 1.00 98.31 244 SER A N 1
ATOM 1754 C CA . SER A 1 244 ? 1.963 5.514 -5.080 1.00 98.31 244 SER A CA 1
ATOM 1755 C C . SER A 1 244 ? 0.914 6.590 -4.784 1.00 98.31 244 SER A C 1
ATOM 1757 O O . SER A 1 244 ? -0.253 6.271 -4.571 1.00 98.31 244 SER A O 1
ATOM 1759 N N . ALA A 1 245 ? 1.301 7.868 -4.830 1.00 98.44 245 ALA A N 1
ATOM 1760 C CA . ALA A 1 245 ? 0.378 8.984 -4.650 1.00 98.44 245 ALA A CA 1
ATOM 1761 C C . ALA A 1 245 ? -0.673 9.061 -5.772 1.00 98.44 245 ALA A C 1
ATOM 1763 O O . ALA A 1 245 ? -1.855 9.220 -5.474 1.00 98.44 245 ALA A O 1
ATOM 1764 N N . ASP A 1 246 ? -0.279 8.897 -7.041 1.00 98.38 246 ASP A N 1
ATOM 1765 C CA . ASP A 1 246 ? -1.231 8.871 -8.162 1.00 98.38 246 ASP A CA 1
ATOM 1766 C C . ASP A 1 246 ? -2.190 7.677 -8.058 1.00 98.38 246 ASP A C 1
ATOM 1768 O O . ASP A 1 246 ? -3.391 7.812 -8.286 1.00 98.38 246 ASP A O 1
ATOM 1772 N N . ALA A 1 247 ? -1.688 6.513 -7.636 1.00 98.31 247 ALA A N 1
ATOM 1773 C CA . ALA A 1 247 ? -2.482 5.296 -7.492 1.00 98.31 247 ALA A CA 1
ATOM 1774 C C . ALA A 1 247 ? -3.547 5.350 -6.381 1.00 98.31 247 ALA A C 1
ATOM 1776 O O . ALA A 1 247 ? -4.462 4.524 -6.401 1.00 98.31 247 ALA A O 1
ATOM 1777 N N . LEU A 1 248 ? -3.527 6.335 -5.473 1.00 98.38 248 LEU A N 1
ATOM 1778 C CA . LEU A 1 248 ? -4.623 6.537 -4.510 1.00 98.38 248 LEU A CA 1
ATOM 1779 C C . LEU A 1 248 ? -5.981 6.686 -5.217 1.00 98.38 248 LEU A C 1
ATOM 1781 O O . LEU A 1 248 ? -6.999 6.212 -4.712 1.00 98.38 248 LEU A O 1
ATOM 1785 N N . ARG A 1 249 ? -6.000 7.265 -6.428 1.00 96.94 249 ARG A N 1
ATOM 1786 C CA . ARG A 1 249 ? -7.222 7.423 -7.236 1.00 96.94 249 ARG A CA 1
ATOM 1787 C C . ARG A 1 249 ? -7.877 6.090 -7.607 1.00 96.94 249 ARG A C 1
ATOM 1789 O O . ARG A 1 249 ? -9.086 6.053 -7.826 1.00 96.94 249 ARG A O 1
ATOM 1796 N N . LEU A 1 250 ? -7.101 5.001 -7.675 1.00 97.19 250 LEU A N 1
ATOM 1797 C CA . LEU A 1 250 ? -7.581 3.679 -8.088 1.00 97.19 250 LEU A CA 1
ATOM 1798 C C . LEU A 1 250 ? -8.588 3.092 -7.092 1.00 97.19 250 LEU A C 1
ATOM 1800 O O . LEU A 1 250 ? -9.440 2.303 -7.497 1.00 97.19 250 LEU A O 1
ATOM 1804 N N . ALA A 1 251 ? -8.555 3.518 -5.824 1.00 96.12 251 ALA A N 1
ATOM 1805 C CA . ALA A 1 251 ? -9.501 3.071 -4.803 1.00 96.12 251 ALA A CA 1
ATOM 1806 C C . ALA A 1 251 ? -10.967 3.364 -5.167 1.00 96.12 251 ALA A C 1
ATOM 1808 O O . ALA A 1 251 ? -11.849 2.587 -4.811 1.00 96.12 251 ALA A O 1
ATOM 1809 N N . ALA A 1 252 ? -11.235 4.412 -5.956 1.00 93.44 252 ALA A N 1
ATOM 1810 C CA . ALA A 1 252 ? -12.583 4.733 -6.435 1.00 93.44 252 ALA A CA 1
ATOM 1811 C C . ALA A 1 252 ? -13.196 3.639 -7.334 1.00 93.44 252 ALA A C 1
ATOM 1813 O O . ALA A 1 252 ? -14.413 3.589 -7.493 1.00 93.44 252 ALA A O 1
ATOM 1814 N N . GLY A 1 253 ? -12.365 2.779 -7.932 1.00 91.62 253 GLY A N 1
ATOM 1815 C CA . GLY A 1 253 ? -12.800 1.627 -8.726 1.00 91.62 253 GLY A CA 1
ATOM 1816 C C . GLY A 1 253 ? -12.860 0.312 -7.943 1.00 91.62 253 GLY A C 1
ATOM 1817 O O . GLY A 1 253 ? -13.153 -0.721 -8.541 1.00 91.62 253 GLY A O 1
ATOM 1818 N N . LEU A 1 254 ? -12.536 0.327 -6.645 1.00 90.25 254 LEU A N 1
ATOM 1819 C CA . LEU A 1 254 ? -12.498 -0.866 -5.795 1.00 90.25 254 LEU A CA 1
ATOM 1820 C C . LEU A 1 254 ? -13.736 -1.028 -4.910 1.00 90.25 254 LEU A C 1
ATOM 1822 O O . LEU A 1 254 ? -13.924 -2.134 -4.408 1.00 90.25 254 LEU A O 1
ATOM 1826 N N . GLY A 1 255 ? -14.546 0.025 -4.744 1.00 66.81 255 GLY A N 1
ATOM 1827 C CA . GLY A 1 255 ? -15.802 0.035 -3.980 1.00 66.81 255 GLY A CA 1
ATOM 1828 C C . GLY A 1 255 ? -16.895 -0.799 -4.623 1.00 66.81 255 GLY A C 1
ATOM 1829 O O . GLY A 1 255 ? -17.263 -0.488 -5.776 1.00 66.81 255 GLY A O 1
#

Nearest PDB structures (foldseek):
  4esq-assembly1_A  TM=3.875E-01  e=5.583E-02  Mycobacterium tuberculosis H37Rv
  7cu9-assembly1_A  TM=4.294E-01  e=1.648E-01  Mycolicibacterium smegmatis MC2 155
  7cu8-assembly1_B  TM=3.879E-01  e=3.007E-01  Mycobacterium tuberculosis H37Rv

Secondary structure (DSSP, 8-state):
-PPPPPPPPPPPPPP--------PPPPPPPPPPP-------------------------TTSHHHHHHHHHHHHHHHHTTSS---------PPP-----PPP-SS--EE-TTS-S-EEES-GGGGB-HHHHHHHHHS--SEEEEEEEEEESSTTPPEEEEEEEEEE-SSHHHHHHHHHHHTSTTS--BPPTTTTTSS-BTTBS-STTSEEEEEEETTEEEEEEEEES-TTTTSHHHHHHHHHHHHHHGGGGGGT-